Protein AF-M6GW93-F1 (afdb_monomer_lite)

Foldseek 3Di:
DDWDDLDPVVPPDIDRCVQVVNLVCLVVQAKDALVCLVVPPVNVVCSVSVNVVCVSLQARMKHFLYDPSDGLHIDGDHQDPVNDDDDPVNRVVVVVVSVVVSVVSVVVVVVVVVVVVVVVVVVVVVVVVVVVVVVVVVVVVVVVVVVVVVVVVVVVVVVVVVVVVVVVVVVVVVVVVVVCVVCVVVVVVCVVDPVNVVVVVVVVVVVVVVVVVVVVVVVVVPD

InterPro domains:
  IPR003661 Signal transduction histidine kinase, dimerisation/phosphoacceptor domain [cd00082] (145-177)
  IPR029016 GAF-like domain superfamily [G3DSA:3.30.450.40] (4-114)
  IPR036097 Signal transduction histidine kinase, dimerisation/phosphoacceptor domain superfamily [SSF47384] (142-179)

Organism: NCBI:txid1001590

Secondary structure (DSSP, 8-state):
--EE-SSTTT----EETT-HHHHHHHHS-S-EEHHHHHH-GGGGGTHHHHHHHHHHTTEEEEEEEEETTEEEEEEEEE--TT-PPPPHHHHHHHHHHHHHHHHHHHHHHHHHHHHHHHHHHHHHHHHHHHHHHHHHHHHHHHHHHHHHHHHHHHHHHHHHHHHHHHHHHHHHHHHHHHHHHHTHHHHHHHHH-HHHHHHHHHHHHHHHHHHHHHHHHHHHT--

Structure (mmCIF, N/CA/C/O backbone):
data_AF-M6GW93-F1
#
_entry.id   AF-M6GW93-F1
#
loop_
_atom_site.group_PDB
_atom_site.id
_atom_site.type_symbol
_atom_site.label_atom_id
_atom_site.label_alt_id
_atom_site.label_comp_id
_atom_site.label_asym_id
_atom_site.label_entity_id
_atom_site.label_seq_id
_atom_site.pdbx_PDB_ins_code
_atom_site.Cartn_x
_atom_site.Cartn_y
_atom_site.Cartn_z
_atom_site.occupancy
_atom_site.B_iso_or_equiv
_atom_site.auth_seq_id
_atom_site.auth_comp_id
_atom_site.auth_asym_id
_atom_site.auth_atom_id
_atom_site.pdbx_PDB_model_num
ATOM 1 N N . MET A 1 1 ? -4.963 -11.265 -16.670 1.00 53.19 1 MET A N 1
ATOM 2 C CA . MET A 1 1 ? -3.537 -11.205 -17.066 1.00 53.19 1 MET A CA 1
ATOM 3 C C . MET A 1 1 ? -3.238 -9.778 -17.480 1.00 53.19 1 MET A C 1
ATOM 5 O O . MET A 1 1 ? -3.932 -9.278 -18.355 1.00 53.19 1 MET A O 1
ATOM 9 N N . GLY A 1 2 ? -2.310 -9.104 -16.799 1.00 72.06 2 GLY A N 1
ATOM 10 C CA . GLY A 1 2 ? -2.009 -7.701 -17.085 1.00 72.06 2 GLY A CA 1
ATOM 11 C C . GLY A 1 2 ? -1.344 -7.528 -18.451 1.00 72.06 2 GLY A C 1
ATOM 12 O O . GLY A 1 2 ? -0.615 -8.412 -18.916 1.00 72.06 2 GLY A O 1
ATOM 13 N N . LYS A 1 3 ? -1.628 -6.398 -19.095 1.00 78.94 3 LYS A N 1
ATOM 14 C CA . LYS A 1 3 ? -1.078 -6.018 -20.395 1.00 78.94 3 LYS A CA 1
ATOM 15 C C . LYS A 1 3 ? -0.304 -4.709 -20.257 1.00 78.94 3 LYS A C 1
ATOM 17 O O . LYS A 1 3 ? -0.689 -3.855 -19.467 1.00 78.94 3 LYS A O 1
ATOM 22 N N . PHE A 1 4 ? 0.767 -4.576 -21.023 1.00 79.12 4 PHE A N 1
ATOM 23 C CA . PHE A 1 4 ? 1.581 -3.379 -21.158 1.00 79.12 4 PHE A CA 1
ATOM 24 C C . PHE A 1 4 ? 1.299 -2.740 -22.520 1.00 79.12 4 PHE A C 1
ATOM 26 O O . PHE A 1 4 ? 1.425 -3.406 -23.547 1.00 79.12 4 PHE A O 1
ATOM 33 N N . ALA A 1 5 ? 0.914 -1.467 -22.533 1.00 82.00 5 ALA A N 1
ATOM 34 C CA . ALA A 1 5 ? 0.718 -0.694 -23.754 1.00 82.00 5 ALA A CA 1
ATOM 35 C C . ALA A 1 5 ? 1.846 0.347 -23.858 1.00 82.00 5 ALA A C 1
ATOM 37 O O . ALA A 1 5 ? 1.891 1.250 -23.023 1.00 82.00 5 ALA A O 1
ATOM 38 N N . PRO A 1 6 ? 2.755 0.249 -24.847 1.00 78.81 6 PRO A N 1
ATOM 39 C CA . PRO A 1 6 ? 3.801 1.254 -25.052 1.00 78.81 6 PRO A CA 1
ATOM 40 C C . PRO A 1 6 ? 3.225 2.622 -25.438 1.00 78.81 6 PRO A C 1
ATOM 42 O O . PRO A 1 6 ? 3.830 3.649 -25.150 1.00 78.81 6 PRO A O 1
ATOM 45 N N . PHE A 1 7 ? 2.047 2.621 -26.071 1.00 81.81 7 PHE A N 1
ATOM 46 C CA . PHE A 1 7 ? 1.307 3.807 -26.491 1.00 81.81 7 PHE A CA 1
ATOM 47 C C . PHE A 1 7 ? -0.102 3.758 -25.872 1.00 81.81 7 PHE A C 1
ATOM 49 O O . PHE A 1 7 ? -1.014 3.172 -26.461 1.00 81.81 7 PHE A O 1
ATOM 56 N N . PRO A 1 8 ? -0.288 4.291 -24.650 1.00 71.19 8 PRO A N 1
ATOM 57 C CA . PRO A 1 8 ? -1.551 4.170 -23.921 1.00 71.19 8 PRO A CA 1
ATOM 58 C C . PRO A 1 8 ? -2.722 4.879 -24.617 1.00 71.19 8 PRO A C 1
ATOM 60 O O . PRO A 1 8 ? -3.846 4.392 -24.530 1.00 71.19 8 PRO A O 1
ATOM 63 N N . ASP A 1 9 ? -2.458 5.957 -25.360 1.00 74.62 9 ASP A N 1
ATOM 64 C CA . ASP A 1 9 ? -3.498 6.762 -26.015 1.00 74.62 9 ASP A CA 1
ATOM 65 C C . ASP A 1 9 ? -4.078 6.108 -27.281 1.00 74.62 9 ASP A C 1
ATOM 67 O O . ASP A 1 9 ? -5.226 6.370 -27.633 1.00 74.62 9 ASP A O 1
ATOM 71 N N . SER A 1 10 ? -3.312 5.253 -27.974 1.00 69.19 10 SER A N 1
ATOM 72 C CA . SER A 1 10 ? -3.790 4.555 -29.179 1.00 69.19 10 SER A CA 1
ATOM 73 C C . SER A 1 10 ? -4.449 3.215 -28.858 1.00 69.19 10 SER A C 1
ATOM 75 O O . SER A 1 10 ? -5.349 2.787 -29.571 1.00 69.19 10 SER A O 1
ATOM 77 N N . GLY A 1 11 ? -4.019 2.528 -27.792 1.00 65.25 11 GLY A N 1
ATOM 78 C CA . GLY A 1 11 ? -4.601 1.261 -27.328 1.00 65.25 11 GLY A CA 1
ATOM 79 C C . GLY A 1 11 ? -4.424 0.051 -28.263 1.00 65.25 11 GLY A C 1
ATOM 80 O O . GLY A 1 11 ? -4.695 -1.076 -27.839 1.00 65.25 11 GLY A O 1
ATOM 81 N N . GLU A 1 12 ? -3.945 0.256 -29.493 1.00 73.44 12 GLU A N 1
ATOM 82 C CA . GLU A 1 12 ? -3.817 -0.756 -30.553 1.00 73.44 12 GLU A CA 1
ATOM 83 C C . GLU A 1 12 ? -2.691 -1.765 -30.293 1.00 73.44 12 GLU A C 1
ATOM 85 O O . GLU A 1 12 ? -2.814 -2.948 -30.619 1.00 73.44 12 GLU A O 1
ATOM 90 N N . ILE A 1 13 ? -1.601 -1.323 -29.661 1.00 80.12 13 ILE A N 1
ATOM 91 C CA . ILE A 1 13 ? -0.422 -2.155 -29.411 1.00 80.12 13 ILE A CA 1
ATOM 92 C C . ILE A 1 13 ? -0.369 -2.520 -27.931 1.00 80.12 13 ILE A C 1
ATOM 94 O O . ILE A 1 13 ? -0.118 -1.683 -27.065 1.00 80.12 13 ILE A O 1
ATOM 98 N N . GLN A 1 14 ? -0.581 -3.804 -27.645 1.00 82.50 14 GLN A N 1
ATOM 99 C CA . GLN A 1 14 ? -0.533 -4.351 -26.294 1.00 82.50 14 GLN A CA 1
ATOM 100 C C . GLN A 1 14 ? 0.372 -5.580 -26.251 1.00 82.50 14 GLN A C 1
ATOM 102 O O . GLN A 1 14 ? 0.241 -6.506 -27.053 1.00 82.50 14 GLN A O 1
ATOM 107 N N . PHE A 1 15 ? 1.253 -5.602 -25.264 1.00 84.69 15 PHE A N 1
ATOM 108 C CA . PHE A 1 15 ? 2.097 -6.732 -24.911 1.00 84.69 15 PHE A CA 1
ATOM 109 C C . PHE A 1 15 ? 1.603 -7.345 -23.607 1.00 84.69 15 PHE A C 1
ATOM 111 O O . PHE A 1 15 ? 0.971 -6.681 -22.786 1.00 84.69 15 PHE A O 1
ATOM 118 N N . PHE A 1 16 ? 1.878 -8.624 -23.384 1.00 84.44 16 PHE A N 1
ATOM 119 C CA . PHE A 1 16 ? 1.682 -9.196 -22.055 1.00 84.44 16 PHE A CA 1
ATOM 120 C C . PHE A 1 16 ? 2.793 -8.702 -21.128 1.00 84.44 16 PHE A C 1
ATOM 122 O O . PHE A 1 16 ? 3.924 -8.530 -21.566 1.00 84.44 16 PHE A O 1
ATOM 129 N N . ILE A 1 17 ? 2.504 -8.516 -19.837 1.00 79.81 17 ILE A N 1
ATOM 130 C CA . ILE A 1 17 ? 3.553 -8.171 -18.853 1.00 79.81 17 ILE A CA 1
ATOM 131 C C . ILE A 1 17 ? 4.658 -9.245 -18.820 1.00 79.81 17 ILE A C 1
ATOM 133 O O . ILE A 1 17 ? 5.818 -8.941 -18.575 1.00 79.81 17 ILE A O 1
ATOM 137 N N . PHE A 1 18 ? 4.302 -10.494 -19.130 1.00 83.75 18 PHE A N 1
ATOM 138 C CA . PHE A 1 18 ? 5.230 -11.620 -19.255 1.00 83.75 18 PHE A CA 1
ATOM 139 C C . PHE A 1 18 ? 5.796 -11.796 -20.671 1.00 83.75 18 PHE A C 1
ATOM 141 O O . PHE A 1 18 ? 6.220 -12.895 -21.027 1.00 83.75 18 PHE A O 1
ATOM 148 N N . ASP A 1 19 ? 5.751 -10.758 -21.507 1.00 90.50 19 ASP A N 1
ATOM 149 C CA . ASP A 1 19 ? 6.412 -10.795 -22.805 1.00 90.50 19 ASP A CA 1
ATOM 150 C C . ASP A 1 19 ? 7.908 -11.123 -22.607 1.00 90.50 19 ASP A C 1
ATOM 152 O O . ASP A 1 19 ? 8.563 -10.490 -21.771 1.00 90.50 19 ASP A O 1
ATOM 156 N N . PRO A 1 20 ? 8.464 -12.118 -23.328 1.00 92.56 20 PRO A N 1
ATOM 157 C CA . PRO A 1 20 ? 9.832 -12.559 -23.091 1.00 92.56 20 PRO A CA 1
ATOM 158 C C . PRO A 1 20 ? 10.854 -11.435 -23.244 1.00 92.56 20 PRO A C 1
ATOM 160 O O . PRO A 1 20 ? 11.824 -11.398 -22.491 1.00 92.56 20 PRO A O 1
ATOM 163 N N . PHE A 1 21 ? 10.647 -10.523 -24.201 1.00 93.88 21 PHE A N 1
ATOM 164 C CA . PHE A 1 21 ? 11.552 -9.400 -24.404 1.00 93.88 21 PHE A CA 1
ATOM 165 C C . PHE A 1 21 ? 11.461 -8.418 -23.235 1.00 93.88 21 PHE A C 1
ATOM 167 O O . PHE A 1 21 ? 12.500 -8.051 -22.690 1.00 93.88 21 PHE A O 1
ATOM 174 N N . LEU A 1 22 ? 10.247 -8.074 -22.788 1.00 92.75 22 LEU A N 1
ATOM 175 C CA . LEU A 1 22 ? 10.042 -7.200 -21.625 1.00 92.75 22 LEU A CA 1
ATOM 176 C C . LEU A 1 22 ? 10.662 -7.767 -20.341 1.00 92.75 22 LEU A C 1
ATOM 178 O O . LEU A 1 22 ? 11.299 -7.031 -19.594 1.00 92.75 22 LEU A O 1
ATOM 182 N N . LEU A 1 23 ? 10.530 -9.072 -20.098 1.00 92.31 23 LEU A N 1
ATOM 183 C CA . LEU A 1 23 ? 11.175 -9.729 -18.958 1.00 92.31 23 LEU A CA 1
ATOM 184 C C . LEU A 1 23 ? 12.699 -9.700 -19.091 1.00 92.31 23 LEU A C 1
ATOM 186 O O . LEU A 1 23 ? 13.402 -9.358 -18.144 1.00 92.31 23 LEU A O 1
ATOM 190 N N . TRP A 1 24 ? 13.220 -10.000 -20.277 1.00 93.44 24 TRP A N 1
ATOM 191 C CA . TRP A 1 24 ? 14.658 -10.063 -20.500 1.00 93.44 24 TRP A CA 1
ATOM 192 C C . TRP A 1 24 ? 15.350 -8.700 -20.342 1.00 93.44 24 TRP A C 1
ATOM 194 O O . TRP A 1 24 ? 16.417 -8.630 -19.729 1.00 93.44 24 TRP A O 1
ATOM 204 N N . ILE A 1 25 ? 14.741 -7.606 -20.820 1.00 93.25 25 ILE A N 1
ATOM 205 C CA . ILE A 1 25 ? 15.305 -6.257 -20.634 1.00 93.25 25 ILE A CA 1
ATOM 206 C C . ILE A 1 25 ? 15.306 -5.820 -19.163 1.00 93.25 25 ILE A C 1
ATOM 208 O O . ILE A 1 25 ? 16.163 -5.030 -18.786 1.00 93.25 25 ILE A O 1
ATOM 212 N N . THR A 1 26 ? 14.409 -6.346 -18.313 1.00 92.25 26 THR A N 1
ATOM 213 C CA . THR A 1 26 ? 14.421 -6.026 -16.868 1.00 92.25 26 THR A CA 1
ATOM 214 C C . THR A 1 26 ? 15.666 -6.554 -16.160 1.00 92.25 26 THR A C 1
ATOM 216 O O . THR A 1 26 ? 16.151 -5.939 -15.209 1.00 92.25 26 THR A O 1
ATOM 219 N N . GLU A 1 27 ? 16.202 -7.678 -16.639 1.00 90.50 27 GLU A N 1
ATOM 220 C CA . GLU A 1 27 ? 17.427 -8.288 -16.122 1.00 90.50 27 GLU A CA 1
ATOM 221 C C . GLU A 1 27 ? 18.685 -7.700 -16.774 1.00 90.50 27 GLU A C 1
ATOM 223 O O . GLU A 1 27 ? 19.768 -7.767 -16.194 1.00 90.50 27 GLU A O 1
ATOM 228 N N . ASN A 1 28 ? 18.543 -7.104 -17.962 1.00 91.38 28 ASN A N 1
ATOM 229 C CA . ASN A 1 28 ? 19.636 -6.574 -18.771 1.00 91.38 28 ASN A CA 1
ATOM 230 C C . ASN A 1 28 ? 19.421 -5.071 -19.031 1.00 91.38 28 ASN A C 1
ATOM 232 O O . ASN A 1 28 ? 19.095 -4.643 -20.134 1.00 91.38 28 ASN A O 1
ATOM 236 N N . ASP A 1 29 ? 19.589 -4.253 -17.992 1.00 91.62 29 ASP A N 1
ATOM 237 C CA . ASP A 1 29 ? 19.280 -2.820 -18.044 1.00 91.62 29 ASP A CA 1
ATOM 238 C C . ASP A 1 29 ? 20.275 -2.006 -18.900 1.00 91.62 29 ASP A C 1
ATOM 240 O O . ASP A 1 29 ? 21.276 -1.471 -18.413 1.00 91.62 29 ASP A O 1
ATOM 244 N N . ARG A 1 30 ? 19.966 -1.858 -20.193 1.00 92.75 30 ARG A N 1
ATOM 245 C CA . ARG A 1 30 ? 20.656 -0.950 -21.121 1.00 92.75 30 ARG A CA 1
ATOM 246 C C . ARG A 1 30 ? 19.731 -0.452 -22.230 1.00 92.75 30 ARG A C 1
ATOM 248 O O . ARG A 1 30 ? 18.627 -0.950 -22.412 1.00 92.75 30 ARG A O 1
ATOM 255 N N . ILE A 1 31 ? 20.199 0.531 -22.992 1.00 93.69 31 ILE A N 1
ATOM 256 C CA . ILE A 1 31 ? 19.546 0.958 -24.235 1.00 93.69 31 ILE A CA 1
ATOM 257 C C . ILE A 1 31 ? 19.809 -0.089 -25.324 1.00 93.69 31 ILE A C 1
ATOM 259 O O . ILE A 1 31 ? 20.928 -0.602 -25.433 1.00 93.69 31 ILE A O 1
ATOM 263 N N . TYR A 1 32 ? 18.786 -0.380 -26.126 1.00 93.25 32 TYR A N 1
ATOM 264 C CA . TYR A 1 32 ? 18.841 -1.357 -27.211 1.00 93.25 32 TYR A CA 1
ATOM 265 C C . TYR A 1 32 ? 18.514 -0.717 -28.552 1.00 93.25 32 TYR A C 1
ATOM 267 O O . TYR A 1 32 ? 17.472 -0.075 -28.695 1.00 93.25 32 TYR A O 1
ATOM 275 N N . ASN A 1 33 ? 19.375 -0.938 -29.545 1.00 92.12 33 ASN A N 1
ATOM 276 C CA . ASN A 1 33 ? 19.090 -0.606 -30.935 1.00 92.12 33 ASN A CA 1
ATOM 277 C C . ASN A 1 33 ? 18.570 -1.819 -31.703 1.00 92.12 33 ASN A C 1
ATOM 279 O O . ASN A 1 33 ? 19.106 -2.919 -31.573 1.00 92.12 33 ASN A O 1
ATOM 283 N N . PHE A 1 34 ? 17.570 -1.606 -32.557 1.00 91.94 34 PHE A N 1
ATOM 284 C CA . PHE A 1 34 ? 16.979 -2.668 -33.366 1.00 91.94 34 PHE A CA 1
ATOM 285 C C . PHE A 1 34 ? 18.021 -3.444 -34.190 1.00 91.94 34 PHE A C 1
ATOM 287 O O . PHE A 1 34 ? 17.984 -4.672 -34.267 1.00 91.94 34 PHE A O 1
ATOM 294 N N . LYS A 1 35 ? 19.013 -2.739 -34.748 1.00 88.62 35 LYS A N 1
ATOM 295 C CA . LYS A 1 35 ? 20.066 -3.323 -35.592 1.00 88.62 35 LYS A CA 1
ATOM 296 C C . LYS A 1 35 ? 20.985 -4.279 -34.819 1.00 88.62 35 LYS A C 1
ATOM 298 O O . LYS A 1 35 ? 21.557 -5.176 -35.435 1.00 88.62 35 LYS A O 1
ATOM 303 N N . GLU A 1 36 ? 21.107 -4.131 -33.496 1.00 89.75 36 GLU A N 1
ATOM 304 C CA . GLU A 1 36 ? 21.947 -5.004 -32.659 1.00 89.75 36 GLU A CA 1
ATOM 305 C C . GLU A 1 36 ? 21.434 -6.443 -32.628 1.00 89.75 36 GLU A C 1
ATOM 307 O O . GLU A 1 36 ? 22.232 -7.375 -32.595 1.00 89.75 36 GLU A O 1
ATOM 312 N N . PHE A 1 37 ? 20.116 -6.658 -32.693 1.00 91.12 37 PHE A N 1
ATOM 313 C CA . PHE A 1 37 ? 19.551 -8.010 -32.642 1.00 91.12 37 PHE A CA 1
ATOM 314 C C . PHE A 1 37 ? 19.936 -8.847 -33.865 1.00 91.12 37 PHE A C 1
ATOM 316 O O . PHE A 1 37 ? 20.074 -10.068 -33.747 1.00 91.12 37 PHE A O 1
ATOM 323 N N . ALA A 1 38 ? 20.178 -8.204 -35.010 1.00 87.75 38 ALA A N 1
ATOM 324 C CA . ALA A 1 38 ? 20.655 -8.862 -36.220 1.00 87.75 38 ALA A CA 1
ATOM 325 C C . ALA A 1 38 ? 22.169 -9.138 -36.184 1.00 87.75 38 ALA A C 1
ATOM 327 O O . ALA A 1 38 ? 22.608 -10.185 -36.663 1.00 87.75 38 ALA A O 1
ATOM 328 N N . THR A 1 39 ? 22.964 -8.223 -35.618 1.00 88.81 39 THR A N 1
ATOM 329 C CA . THR A 1 39 ? 24.435 -8.281 -35.671 1.00 88.81 39 THR A CA 1
ATOM 330 C C . THR A 1 39 ? 25.078 -9.011 -34.494 1.00 88.81 39 THR A C 1
ATOM 332 O O . THR A 1 39 ? 26.144 -9.594 -34.677 1.00 88.81 39 THR A O 1
ATOM 335 N N . ASP A 1 40 ? 24.458 -9.013 -33.312 1.00 90.31 40 ASP A N 1
ATOM 336 C CA . ASP A 1 40 ? 25.011 -9.604 -32.091 1.00 90.31 40 ASP A CA 1
ATOM 337 C C . ASP A 1 40 ? 24.515 -11.055 -31.882 1.00 90.31 40 ASP A C 1
ATOM 339 O O . ASP A 1 40 ? 23.322 -11.284 -31.636 1.00 90.31 40 ASP A O 1
ATOM 343 N N . PRO A 1 41 ? 25.404 -12.069 -31.939 1.00 88.94 41 PRO A N 1
ATOM 344 C CA . PRO A 1 41 ? 25.034 -13.465 -31.706 1.00 88.94 41 PRO A CA 1
ATOM 345 C C . PRO A 1 41 ? 24.532 -13.749 -30.283 1.00 88.94 41 PRO A C 1
ATOM 347 O O . PRO A 1 41 ? 23.758 -14.692 -30.088 1.00 88.94 41 PRO A O 1
ATOM 350 N N . SER A 1 42 ? 24.938 -12.955 -29.286 1.00 89.06 42 SER A N 1
ATOM 351 C CA . SER A 1 42 ? 24.532 -13.144 -27.886 1.00 89.06 42 SER A CA 1
ATOM 352 C C . SER A 1 42 ? 23.033 -12.902 -27.676 1.00 89.06 42 SER A C 1
ATOM 354 O O . SER A 1 42 ? 22.412 -13.528 -26.814 1.00 89.06 42 SER A O 1
ATOM 356 N N . LEU A 1 43 ? 22.427 -12.077 -28.537 1.00 91.31 43 LEU A N 1
ATOM 357 C CA . LEU A 1 43 ? 21.005 -11.736 -28.518 1.00 91.31 43 LEU A CA 1
ATOM 358 C C . LEU A 1 43 ? 20.127 -12.745 -29.272 1.00 91.31 43 LEU A C 1
ATOM 360 O O . LEU A 1 43 ? 18.903 -12.622 -29.262 1.00 91.31 43 LEU A O 1
ATOM 364 N N . SER A 1 44 ? 20.715 -13.778 -29.886 1.00 89.62 44 SER A N 1
ATOM 365 C CA . SER A 1 44 ? 19.987 -14.796 -30.664 1.00 89.62 44 SER A CA 1
ATOM 366 C C . SER A 1 44 ? 18.838 -15.458 -29.896 1.00 89.62 44 SER A C 1
ATOM 368 O O . SER A 1 44 ? 17.798 -15.740 -30.485 1.00 89.62 44 SER A O 1
ATOM 370 N N . LYS A 1 45 ? 18.987 -15.648 -28.576 1.00 91.12 45 LYS A N 1
ATOM 371 C CA . LYS A 1 45 ? 17.956 -16.250 -27.711 1.00 91.12 45 LYS A CA 1
ATOM 372 C C . LYS A 1 45 ? 16.686 -15.407 -27.596 1.00 91.12 45 LYS A C 1
ATOM 374 O O . LYS A 1 45 ? 15.609 -15.975 -27.457 1.00 91.12 45 LYS A O 1
ATOM 379 N N . ILE A 1 46 ? 16.813 -14.078 -27.628 1.00 94.50 46 ILE A N 1
ATOM 380 C CA . ILE A 1 46 ? 15.685 -13.149 -27.466 1.00 94.50 46 ILE A CA 1
ATOM 381 C C . ILE A 1 46 ? 15.278 -12.464 -28.774 1.00 94.50 46 ILE A C 1
ATOM 383 O O . ILE A 1 46 ? 14.267 -11.767 -28.809 1.00 94.50 46 ILE A O 1
ATOM 387 N N . ARG A 1 47 ? 16.034 -12.695 -29.855 1.00 93.50 47 ARG A N 1
ATOM 388 C CA . ARG A 1 47 ? 15.888 -12.042 -31.160 1.00 93.50 47 ARG A CA 1
ATOM 389 C C . ARG A 1 47 ? 14.446 -12.000 -31.651 1.00 93.50 47 ARG A C 1
ATOM 391 O O . ARG A 1 47 ? 13.948 -10.914 -31.892 1.00 93.50 47 ARG A O 1
ATOM 398 N N . ASN A 1 48 ? 13.759 -13.139 -31.729 1.00 93.38 48 ASN A N 1
ATOM 399 C CA . ASN A 1 48 ? 12.394 -13.188 -32.272 1.00 93.38 48 ASN A CA 1
ATOM 400 C C . ASN A 1 48 ? 11.409 -12.330 -31.456 1.00 93.38 48 ASN A C 1
ATOM 402 O O . ASN A 1 48 ? 10.582 -11.616 -32.019 1.00 93.38 48 ASN A O 1
ATOM 406 N N . SER A 1 49 ? 11.502 -12.390 -30.124 1.00 93.00 49 SER A N 1
ATOM 407 C CA . SER A 1 49 ? 10.638 -11.612 -29.229 1.00 93.00 49 SER A CA 1
ATOM 408 C C . SER A 1 49 ? 10.951 -10.119 -29.310 1.00 93.00 49 SER A C 1
ATOM 410 O O . SER A 1 49 ? 10.032 -9.306 -29.375 1.00 93.00 49 SER A O 1
ATOM 412 N N . ALA A 1 50 ? 12.238 -9.765 -29.367 1.00 94.12 50 ALA A N 1
ATOM 413 C CA . ALA A 1 50 ? 12.682 -8.392 -29.566 1.00 94.12 50 ALA A CA 1
ATOM 414 C C . ALA A 1 50 ? 12.220 -7.858 -30.928 1.00 94.12 50 ALA A C 1
ATOM 416 O O . ALA A 1 50 ? 11.585 -6.815 -30.988 1.00 94.12 50 ALA A O 1
ATOM 417 N N . GLU A 1 51 ? 12.438 -8.590 -32.020 1.00 93.50 51 GLU A N 1
ATOM 418 C CA . GLU A 1 51 ? 12.014 -8.179 -33.361 1.00 93.50 51 GLU A CA 1
ATOM 419 C C . GLU A 1 51 ? 10.506 -7.943 -33.437 1.00 93.50 51 GLU A C 1
ATOM 421 O O . GLU A 1 51 ? 10.072 -6.923 -33.970 1.00 93.50 51 GLU A O 1
ATOM 426 N N . ASN A 1 52 ? 9.700 -8.815 -32.829 1.00 92.69 52 ASN A N 1
ATOM 427 C CA . ASN A 1 52 ? 8.258 -8.609 -32.710 1.00 92.69 52 ASN A CA 1
ATOM 428 C C . ASN A 1 52 ? 7.909 -7.339 -31.912 1.00 92.69 52 ASN A C 1
ATOM 430 O O . ASN A 1 52 ? 6.981 -6.627 -32.288 1.00 92.69 52 ASN A O 1
ATOM 434 N N . PHE A 1 53 ? 8.635 -7.029 -30.833 1.00 93.38 53 PHE A N 1
ATOM 435 C CA . PHE A 1 53 ? 8.427 -5.787 -30.087 1.00 93.38 53 PHE A CA 1
ATOM 436 C C . PHE A 1 53 ? 8.774 -4.555 -30.930 1.00 93.38 53 PHE A C 1
ATOM 438 O O . PHE A 1 53 ? 7.933 -3.674 -31.101 1.00 93.38 53 PHE A O 1
ATOM 445 N N . PHE A 1 54 ? 9.985 -4.504 -31.490 1.00 93.44 54 PHE A N 1
ATOM 446 C CA . PHE A 1 54 ? 10.482 -3.359 -32.255 1.00 93.44 54 PHE A CA 1
ATOM 447 C C . PHE A 1 54 ? 9.656 -3.100 -33.521 1.00 93.44 54 PHE A C 1
ATOM 449 O O . PHE A 1 54 ? 9.320 -1.956 -33.797 1.00 93.44 54 PHE A O 1
ATOM 456 N N . THR A 1 55 ? 9.267 -4.145 -34.257 1.00 91.94 55 THR A N 1
ATOM 457 C CA . THR A 1 55 ? 8.434 -3.997 -35.465 1.00 91.94 55 THR A CA 1
ATOM 458 C C . THR A 1 55 ? 7.029 -3.501 -35.143 1.00 91.94 55 THR A C 1
ATOM 460 O O . THR A 1 55 ? 6.556 -2.576 -35.792 1.00 91.94 55 THR A O 1
ATOM 463 N N . LYS A 1 56 ? 6.375 -4.052 -34.112 1.00 90.81 56 LYS A N 1
ATOM 464 C CA . LYS A 1 56 ? 5.042 -3.594 -33.687 1.00 90.81 56 LYS A CA 1
ATOM 465 C C . LYS A 1 56 ? 5.039 -2.168 -33.163 1.00 90.81 56 LYS A C 1
ATOM 467 O O . LYS A 1 56 ? 4.022 -1.501 -33.265 1.00 90.81 56 LYS A O 1
ATOM 472 N N . THR A 1 57 ? 6.135 -1.739 -32.546 1.00 90.00 57 THR A N 1
ATOM 473 C CA . THR A 1 57 ? 6.261 -0.397 -31.962 1.00 90.00 57 THR A CA 1
ATOM 474 C C . THR A 1 57 ? 6.920 0.612 -32.894 1.00 90.00 57 THR A C 1
ATOM 476 O O . THR A 1 57 ? 7.091 1.760 -32.495 1.00 90.00 57 THR A O 1
ATOM 479 N N . GLU A 1 58 ? 7.303 0.188 -34.103 1.00 89.88 58 GLU A N 1
ATOM 480 C CA . GLU A 1 58 ? 8.084 0.977 -35.062 1.00 89.88 58 GLU A CA 1
ATOM 481 C C . GLU A 1 58 ? 9.336 1.621 -34.432 1.00 89.88 58 GLU A C 1
ATOM 483 O O . GLU A 1 58 ? 9.752 2.727 -34.780 1.00 89.88 58 GLU A O 1
ATOM 488 N N . ALA A 1 59 ? 9.944 0.921 -33.472 1.00 91.50 59 ALA A N 1
ATOM 489 C CA . ALA A 1 59 ? 11.079 1.409 -32.706 1.00 91.50 59 ALA A CA 1
ATOM 490 C C . ALA A 1 59 ? 12.398 1.240 -33.478 1.00 91.50 59 ALA A C 1
ATOM 492 O O . ALA A 1 59 ? 12.671 0.190 -34.056 1.00 91.50 59 ALA A O 1
ATOM 493 N N . GLU A 1 60 ? 13.278 2.237 -33.401 1.00 90.94 60 GLU A N 1
ATOM 494 C CA . GLU A 1 60 ? 14.705 2.110 -33.723 1.00 90.94 60 GLU A CA 1
ATOM 495 C C . GLU A 1 60 ? 15.541 1.938 -32.445 1.00 90.94 60 GLU A C 1
ATOM 497 O O . GLU A 1 60 ? 16.476 1.131 -32.411 1.00 90.94 60 GLU A O 1
ATOM 502 N N . LEU A 1 61 ? 15.186 2.664 -31.378 1.00 92.50 61 LEU A N 1
ATOM 503 C CA . LEU A 1 61 ? 15.772 2.530 -30.047 1.00 92.50 61 LEU A CA 1
ATOM 504 C C . LEU A 1 61 ? 14.701 2.271 -28.990 1.00 92.50 61 LEU A C 1
ATOM 506 O O . LEU A 1 61 ? 13.642 2.900 -28.968 1.00 92.50 61 LEU A O 1
ATOM 510 N N . VAL A 1 62 ? 15.053 1.406 -28.046 1.00 94.25 62 VAL A N 1
ATOM 511 C CA . VAL A 1 62 ? 14.284 1.137 -26.834 1.00 94.25 62 VAL A CA 1
ATOM 512 C C . VAL A 1 62 ? 15.134 1.510 -25.630 1.00 94.25 62 VAL A C 1
ATOM 514 O O . VAL A 1 62 ? 16.248 1.012 -25.451 1.00 94.25 62 VAL A O 1
ATOM 517 N N . VAL A 1 63 ? 14.600 2.403 -24.804 1.00 94.94 63 VAL A N 1
ATOM 518 C CA . VAL A 1 63 ? 15.242 2.901 -23.588 1.00 94.94 63 VAL A CA 1
ATOM 519 C C . VAL A 1 63 ? 14.384 2.455 -22.398 1.00 94.94 63 VAL A C 1
ATOM 521 O O . VAL A 1 63 ? 13.349 3.070 -22.124 1.00 94.94 63 VAL A O 1
ATOM 524 N N . PRO A 1 64 ? 14.758 1.369 -21.702 1.00 94.75 64 PRO A N 1
ATOM 525 C CA . PRO A 1 64 ? 13.986 0.885 -20.566 1.00 94.75 64 PRO A CA 1
ATOM 526 C C . PRO A 1 64 ? 14.180 1.792 -19.345 1.00 94.75 64 PRO A C 1
ATOM 528 O O . PRO A 1 64 ? 15.288 2.254 -19.067 1.00 94.75 64 PRO A O 1
ATOM 531 N N . LEU A 1 65 ? 13.100 2.041 -18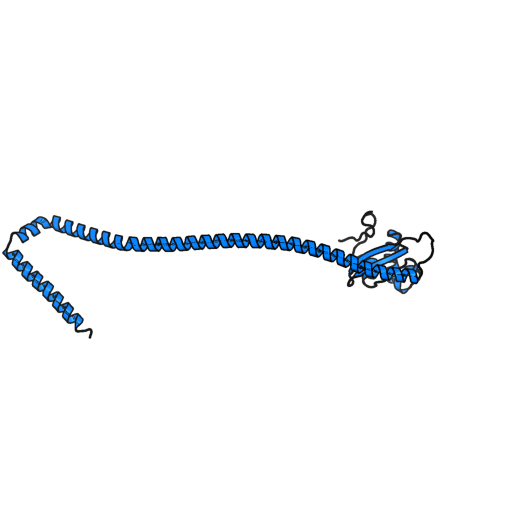.607 1.00 94.38 65 LEU A N 1
ATOM 532 C CA . LEU A 1 65 ? 13.099 2.761 -17.336 1.00 94.38 65 LEU A CA 1
ATOM 533 C C . LEU A 1 65 ? 12.950 1.735 -16.215 1.00 94.38 65 LEU A C 1
ATOM 535 O O . LEU A 1 65 ? 11.838 1.318 -15.896 1.00 94.38 65 LEU A O 1
ATOM 539 N N . ILE A 1 66 ? 14.070 1.282 -15.654 1.00 93.06 66 ILE A N 1
ATOM 540 C CA . ILE A 1 66 ? 14.101 0.199 -14.664 1.00 93.06 66 ILE A CA 1
ATOM 541 C C . ILE A 1 66 ? 14.558 0.739 -13.312 1.00 93.06 66 ILE A C 1
ATOM 543 O O . ILE A 1 66 ? 15.536 1.477 -13.223 1.00 93.06 66 ILE A O 1
ATOM 547 N N . LEU A 1 67 ? 13.875 0.322 -12.247 1.00 90.44 67 LEU A N 1
ATOM 548 C CA . LEU A 1 67 ? 14.277 0.571 -10.866 1.00 90.44 67 LEU A CA 1
ATOM 549 C C . LEU A 1 67 ? 14.189 -0.730 -10.070 1.00 90.44 67 LEU A C 1
ATOM 551 O O . LEU A 1 67 ? 13.150 -1.383 -10.067 1.00 90.44 67 LEU A O 1
ATOM 555 N N . ASN A 1 68 ? 15.267 -1.120 -9.384 1.00 88.62 68 ASN A N 1
ATOM 556 C CA . ASN A 1 68 ? 15.308 -2.329 -8.546 1.00 88.62 68 ASN A CA 1
ATOM 557 C C . ASN A 1 68 ? 14.786 -3.594 -9.265 1.00 88.62 68 ASN A C 1
ATOM 559 O O . ASN A 1 68 ? 13.987 -4.344 -8.707 1.00 88.62 68 ASN A O 1
ATOM 563 N N . LYS A 1 69 ? 15.220 -3.817 -10.517 1.00 88.12 69 LYS A N 1
ATOM 564 C CA . LYS A 1 69 ? 14.774 -4.918 -11.403 1.00 88.12 69 LYS A CA 1
ATOM 565 C C . LYS A 1 69 ? 13.286 -4.894 -11.785 1.00 88.12 69 LYS A C 1
ATOM 567 O O . LYS A 1 69 ? 12.776 -5.866 -12.330 1.00 88.12 69 LYS A O 1
ATOM 572 N N . SER A 1 70 ? 12.590 -3.794 -11.520 1.00 88.94 70 SER A N 1
ATOM 573 C CA . SER A 1 70 ? 11.212 -3.575 -11.957 1.00 88.94 70 SER A CA 1
ATOM 574 C C . SER A 1 70 ? 11.193 -2.595 -13.122 1.00 88.94 70 SER A C 1
ATOM 576 O O . SER A 1 70 ? 11.748 -1.501 -13.024 1.00 88.94 70 SER A O 1
ATOM 578 N N . LEU A 1 71 ? 10.555 -2.980 -14.226 1.00 90.25 71 LEU A N 1
ATOM 579 C CA . LEU A 1 71 ? 10.325 -2.097 -15.366 1.00 90.25 71 LEU A CA 1
ATOM 580 C C . LEU A 1 71 ? 9.212 -1.103 -15.018 1.00 90.25 71 LEU A C 1
ATOM 582 O O . LEU A 1 71 ? 8.047 -1.485 -14.945 1.00 90.25 71 LEU A O 1
ATOM 586 N N . LEU A 1 72 ? 9.573 0.161 -14.798 1.00 89.75 72 LEU A N 1
ATOM 587 C CA . LEU A 1 72 ? 8.618 1.244 -14.555 1.00 89.75 72 LEU A CA 1
ATOM 588 C C . LEU A 1 72 ? 7.977 1.739 -15.855 1.00 89.75 72 LEU A C 1
ATOM 590 O O . LEU A 1 72 ? 6.836 2.188 -15.859 1.00 89.75 72 LEU A O 1
ATOM 594 N N . GLY A 1 73 ? 8.714 1.666 -16.962 1.00 88.81 73 GLY A N 1
ATOM 595 C CA . GLY A 1 73 ? 8.244 2.107 -18.267 1.00 88.81 73 GLY A CA 1
ATOM 596 C C . GLY A 1 73 ? 9.291 1.908 -19.351 1.00 88.81 73 GLY A C 1
ATOM 597 O O . GLY A 1 73 ? 10.400 1.442 -19.095 1.00 88.81 73 GLY A O 1
ATOM 598 N N . ILE A 1 74 ? 8.937 2.265 -20.580 1.00 91.50 74 ILE A N 1
ATOM 599 C CA . ILE A 1 74 ? 9.835 2.208 -21.733 1.00 91.50 74 ILE A CA 1
ATOM 600 C C . ILE A 1 74 ? 9.674 3.498 -22.520 1.00 91.50 74 ILE A C 1
ATOM 602 O O . ILE A 1 74 ? 8.554 3.920 -22.791 1.00 91.50 74 ILE A O 1
ATOM 606 N N . ILE A 1 75 ? 10.792 4.091 -22.926 1.00 92.12 75 ILE A N 1
ATOM 607 C CA . ILE A 1 75 ? 10.805 5.138 -23.942 1.00 92.12 75 ILE A CA 1
ATOM 608 C C . ILE A 1 75 ? 11.131 4.470 -25.279 1.00 92.12 75 ILE A C 1
ATOM 610 O O . ILE A 1 75 ? 12.183 3.844 -25.440 1.00 92.12 75 ILE A O 1
ATOM 614 N N . VAL A 1 76 ? 10.204 4.597 -26.225 1.00 92.31 76 VAL A N 1
ATOM 615 C CA . VAL A 1 76 ? 10.343 4.103 -27.595 1.00 92.31 76 VAL A CA 1
ATOM 616 C C . VAL A 1 76 ? 10.707 5.274 -28.502 1.00 92.31 76 VAL A C 1
ATOM 618 O O . VAL A 1 76 ? 10.008 6.285 -28.520 1.00 92.31 76 VAL A O 1
ATOM 621 N N . LEU A 1 77 ? 11.800 5.145 -29.252 1.00 90.50 77 LEU A N 1
ATOM 622 C CA . LEU A 1 77 ? 12.213 6.125 -30.255 1.00 90.50 77 LEU A CA 1
ATOM 623 C C . LEU A 1 77 ? 12.181 5.454 -31.627 1.00 90.50 77 LEU A C 1
ATOM 625 O O . LEU A 1 77 ? 12.888 4.469 -31.833 1.00 90.50 77 LEU A O 1
ATOM 629 N N . GLY A 1 78 ? 11.366 5.977 -32.542 1.00 87.94 78 GLY A N 1
ATOM 630 C CA . GLY A 1 78 ? 11.266 5.487 -33.919 1.00 87.94 78 GLY A CA 1
ATOM 631 C C . GLY A 1 78 ? 12.407 5.953 -34.828 1.00 87.94 78 GLY A C 1
ATOM 632 O O . GLY A 1 78 ? 13.385 6.541 -34.360 1.00 87.94 78 GLY A O 1
ATOM 633 N N . GLU A 1 79 ? 12.268 5.700 -36.134 1.00 82.69 79 GLU A N 1
ATOM 634 C CA . GLU A 1 79 ? 13.286 6.046 -37.138 1.00 82.69 79 GLU A CA 1
ATOM 635 C C . GLU A 1 79 ? 13.662 7.533 -37.075 1.00 82.69 79 GLU A C 1
ATOM 637 O O . GLU A 1 79 ? 12.820 8.440 -37.117 1.00 82.69 79 GLU A O 1
ATOM 642 N N . ARG A 1 80 ? 14.967 7.805 -37.019 1.00 79.31 80 ARG A N 1
ATOM 643 C CA . ARG A 1 80 ? 15.466 9.180 -37.045 1.00 79.31 80 ARG A CA 1
ATOM 644 C C . ARG A 1 80 ? 15.202 9.832 -38.406 1.00 79.31 80 ARG A C 1
ATOM 646 O O . ARG A 1 80 ? 15.653 9.337 -39.435 1.00 79.31 80 ARG A O 1
ATOM 653 N N . GLN A 1 81 ? 14.624 11.039 -38.410 1.00 77.44 81 GLN A N 1
ATOM 654 C CA . GLN A 1 81 ? 14.328 11.799 -39.643 1.00 77.44 81 GLN A CA 1
ATOM 655 C C . GLN A 1 81 ? 15.532 11.986 -40.587 1.00 77.44 81 GLN A C 1
ATOM 657 O O . GLN A 1 81 ? 15.366 12.069 -41.799 1.00 77.44 81 GLN A O 1
ATOM 662 N N . ASN A 1 82 ? 16.757 12.059 -40.053 1.00 78.06 82 ASN A N 1
ATOM 663 C CA . ASN A 1 82 ? 17.974 12.243 -40.852 1.00 78.06 82 ASN A CA 1
ATOM 664 C C . ASN A 1 82 ? 18.656 10.925 -41.280 1.00 78.06 82 ASN A C 1
ATOM 666 O O . ASN A 1 82 ? 19.741 10.980 -41.860 1.00 78.06 82 ASN A O 1
ATOM 670 N N . ARG A 1 83 ? 18.061 9.765 -40.955 1.00 73.44 83 ARG A N 1
ATOM 671 C CA . ARG A 1 83 ? 18.543 8.399 -41.242 1.00 73.44 83 ARG A CA 1
ATOM 672 C C . ARG A 1 83 ? 19.969 8.073 -40.783 1.00 73.44 83 ARG A C 1
ATOM 674 O O . ARG A 1 83 ? 20.573 7.109 -41.254 1.00 73.44 83 ARG A O 1
ATOM 681 N N . LYS A 1 84 ? 20.537 8.861 -39.866 1.00 77.81 84 LYS A N 1
ATOM 682 C CA . LYS A 1 84 ? 21.852 8.582 -39.277 1.00 77.81 84 LYS A CA 1
ATOM 683 C C . LYS A 1 84 ? 21.704 7.688 -38.054 1.00 77.81 84 LYS A C 1
ATOM 685 O O . LYS A 1 84 ? 20.851 7.941 -37.207 1.00 77.81 84 LYS A O 1
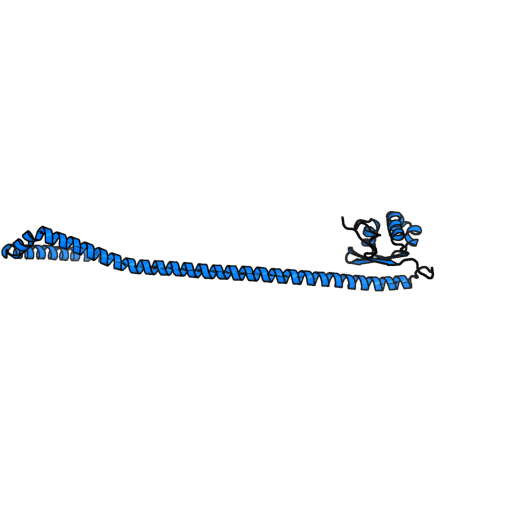ATOM 690 N N . ASN A 1 85 ? 22.609 6.720 -37.921 1.00 78.50 85 ASN A N 1
ATOM 691 C CA . ASN A 1 85 ? 22.732 5.933 -36.697 1.00 78.50 85 ASN A CA 1
ATOM 692 C C . ASN A 1 85 ? 23.015 6.847 -35.496 1.00 78.50 85 ASN A C 1
ATOM 694 O O . ASN A 1 85 ? 23.707 7.863 -35.620 1.00 78.50 85 ASN A O 1
ATOM 698 N N . TYR A 1 86 ? 22.514 6.451 -34.331 1.00 82.62 86 TYR A N 1
ATOM 699 C CA . TYR A 1 86 ? 22.844 7.103 -33.072 1.00 82.62 86 TYR A CA 1
ATOM 700 C C . TYR A 1 86 ? 24.333 6.946 -32.764 1.00 82.62 86 TYR A C 1
ATOM 702 O O . TYR A 1 86 ? 24.888 5.847 -32.791 1.00 82.62 86 TYR A O 1
ATOM 710 N N . THR A 1 87 ? 24.985 8.066 -32.483 1.00 87.12 87 THR A N 1
ATOM 711 C CA . THR A 1 87 ? 26.379 8.096 -32.040 1.00 87.12 87 THR A CA 1
ATOM 712 C C . THR A 1 87 ? 26.484 7.670 -30.577 1.00 87.12 87 THR A C 1
ATOM 714 O O . THR A 1 87 ? 25.547 7.834 -29.794 1.00 87.12 87 THR A O 1
ATOM 717 N N . LEU A 1 88 ? 27.662 7.196 -30.165 1.00 86.81 88 LEU A N 1
ATOM 718 C CA . LEU A 1 88 ? 27.907 6.816 -28.770 1.00 86.81 88 LEU A CA 1
ATOM 719 C C . LEU A 1 88 ? 27.671 7.985 -27.793 1.00 86.81 88 LEU A C 1
ATOM 721 O O . LEU A 1 88 ? 27.148 7.786 -26.703 1.00 86.81 88 LEU A O 1
ATOM 725 N N . SER A 1 89 ? 27.999 9.218 -28.198 1.00 89.69 89 SER A N 1
ATOM 726 C CA . SER A 1 89 ? 27.747 10.412 -27.380 1.00 89.69 89 SER A CA 1
ATOM 727 C C . SER A 1 89 ? 26.250 10.682 -27.188 1.00 89.69 89 SER A C 1
ATOM 729 O O . SER A 1 89 ? 25.837 11.052 -26.092 1.00 89.69 89 SER A O 1
ATOM 731 N N . GLU A 1 90 ? 25.428 10.471 -28.221 1.00 89.19 90 GLU A N 1
ATOM 732 C CA . GLU A 1 90 ? 23.969 10.604 -28.119 1.00 89.19 90 GLU A CA 1
ATOM 733 C C . GLU A 1 90 ? 23.380 9.531 -27.190 1.00 89.19 90 GLU A C 1
ATOM 735 O O . GLU A 1 90 ? 22.559 9.855 -26.336 1.00 89.19 90 GLU A O 1
ATOM 740 N N . ILE A 1 91 ? 23.848 8.282 -27.288 1.00 89.88 91 ILE A N 1
ATOM 741 C CA . ILE A 1 91 ? 23.422 7.189 -26.395 1.00 89.88 91 ILE A CA 1
ATOM 742 C C . ILE A 1 91 ? 23.820 7.478 -24.941 1.00 89.88 91 ILE A C 1
ATOM 744 O O . ILE A 1 91 ? 23.019 7.270 -24.033 1.00 89.88 91 ILE A O 1
ATOM 748 N N . ASN A 1 92 ? 25.022 8.010 -24.702 1.00 91.81 92 ASN A N 1
ATOM 749 C CA . ASN A 1 92 ? 25.458 8.381 -23.353 1.00 91.81 92 ASN A CA 1
ATOM 750 C C . ASN A 1 92 ? 24.576 9.481 -22.748 1.00 91.81 92 ASN A C 1
ATOM 752 O O . ASN A 1 92 ? 24.135 9.346 -21.610 1.00 91.81 92 ASN A O 1
ATOM 756 N N . LYS A 1 93 ? 24.221 10.509 -23.527 1.00 91.00 93 LYS A N 1
ATOM 757 C CA . LYS A 1 93 ? 23.262 11.537 -23.086 1.00 91.00 93 LYS A CA 1
ATOM 758 C C . LYS A 1 93 ? 21.882 10.947 -22.797 1.00 91.00 93 LYS A C 1
ATOM 760 O O . LYS A 1 93 ? 21.254 11.311 -21.808 1.00 91.00 93 LYS A O 1
ATOM 765 N N . LEU A 1 94 ? 21.410 10.019 -23.632 1.00 92.19 94 LEU A N 1
ATOM 766 C CA . LEU A 1 94 ? 20.154 9.312 -23.377 1.00 92.19 94 LEU A CA 1
ATOM 767 C C . LEU A 1 94 ? 20.216 8.508 -22.076 1.00 92.19 94 LEU A C 1
ATOM 769 O O . LEU A 1 94 ? 19.240 8.509 -21.339 1.00 92.19 94 LEU A O 1
ATOM 773 N N . ASN A 1 95 ? 21.347 7.877 -21.754 1.00 92.88 95 ASN A N 1
ATOM 774 C CA . ASN A 1 95 ? 21.528 7.175 -20.481 1.00 92.88 95 ASN A CA 1
ATOM 775 C C . ASN A 1 95 ? 21.486 8.120 -19.269 1.00 92.88 95 ASN A C 1
ATOM 777 O O . ASN A 1 95 ? 20.907 7.763 -18.242 1.00 92.88 95 ASN A O 1
ATOM 781 N N . GLU A 1 96 ? 22.050 9.324 -19.381 1.00 92.56 96 GLU A N 1
ATOM 782 C CA . GLU A 1 96 ? 21.949 10.351 -18.335 1.00 92.56 96 GLU A CA 1
ATOM 783 C C . GLU A 1 96 ? 20.486 10.773 -18.120 1.00 92.56 96 GLU A C 1
ATOM 785 O O . GLU A 1 96 ? 19.978 10.719 -16.998 1.00 92.56 96 GLU A O 1
ATOM 790 N N . ILE A 1 97 ? 19.775 11.099 -19.206 1.00 93.50 97 ILE A N 1
ATOM 791 C CA . ILE A 1 97 ? 18.350 11.470 -19.170 1.00 93.50 97 ILE A CA 1
ATOM 792 C C . ILE A 1 97 ? 17.500 10.317 -18.630 1.00 93.50 97 ILE A C 1
ATOM 794 O O . ILE A 1 97 ? 16.589 10.542 -17.834 1.00 93.50 97 ILE A O 1
ATOM 798 N N . ARG A 1 98 ? 17.806 9.080 -19.029 1.00 94.56 98 ARG A N 1
ATOM 799 C CA . ARG A 1 98 ? 17.141 7.859 -18.567 1.00 94.56 98 ARG A CA 1
ATOM 800 C C . ARG A 1 98 ? 17.221 7.738 -17.053 1.00 94.56 98 ARG A C 1
ATOM 802 O O . ARG A 1 98 ? 16.193 7.540 -16.420 1.00 94.56 98 ARG A O 1
ATOM 809 N N . SER A 1 99 ? 18.410 7.911 -16.476 1.00 90.88 99 SER A N 1
ATOM 810 C CA . SER A 1 99 ? 18.609 7.838 -15.023 1.00 90.88 99 SER A CA 1
ATOM 811 C C . SER A 1 99 ? 17.755 8.871 -14.279 1.00 90.88 99 SER A C 1
ATOM 813 O O . SER A 1 99 ? 17.014 8.525 -13.359 1.00 90.88 99 SER A O 1
ATOM 815 N N . VAL A 1 100 ? 17.769 10.128 -14.739 1.00 93.06 100 VAL A N 1
ATOM 816 C CA . VAL A 1 100 ? 16.946 11.200 -14.152 1.00 93.06 100 VAL A CA 1
ATOM 817 C C . VAL A 1 100 ? 15.452 10.904 -14.311 1.00 93.06 100 VAL A C 1
ATOM 819 O O . VAL A 1 100 ? 14.682 11.100 -13.373 1.00 93.06 100 VAL A O 1
ATOM 822 N N . SER A 1 101 ? 15.044 10.377 -15.466 1.00 93.94 101 SER A N 1
ATOM 823 C CA . SER A 1 101 ? 13.649 10.032 -15.762 1.00 93.94 101 SER A CA 1
ATOM 824 C C . SER A 1 101 ? 13.141 8.899 -14.874 1.00 93.94 101 SER A C 1
ATOM 826 O O . SER A 1 101 ? 12.034 8.995 -14.354 1.00 93.94 101 SER A O 1
ATOM 828 N N . VAL A 1 102 ? 13.953 7.860 -14.638 1.00 94.44 102 VAL A N 1
ATOM 829 C CA . VAL A 1 102 ? 13.623 6.775 -13.698 1.00 94.44 102 VAL A CA 1
ATOM 830 C C . VAL A 1 102 ? 13.374 7.342 -12.303 1.00 94.44 102 VAL A C 1
ATOM 832 O O . VAL A 1 102 ? 12.369 7.000 -11.684 1.00 94.44 102 VAL A O 1
ATOM 835 N N . MET A 1 103 ? 14.244 8.232 -11.818 1.00 92.88 103 MET A N 1
ATOM 836 C CA . MET A 1 103 ? 14.084 8.835 -10.491 1.00 92.88 103 MET A CA 1
ATOM 837 C C . MET A 1 103 ? 12.844 9.726 -10.408 1.00 92.88 103 MET A C 1
ATOM 839 O O . MET A 1 103 ? 12.084 9.627 -9.448 1.00 92.88 103 MET A O 1
ATOM 843 N N . ALA A 1 104 ? 12.605 10.569 -11.414 1.00 93.44 104 ALA A N 1
ATOM 844 C CA . ALA A 1 104 ? 11.439 11.447 -11.453 1.00 93.44 104 ALA A CA 1
ATOM 845 C C . ALA A 1 104 ? 10.125 10.651 -11.498 1.00 93.44 104 ALA A C 1
ATOM 847 O O . ALA A 1 104 ? 9.209 10.938 -10.729 1.00 93.44 104 ALA A O 1
ATOM 848 N N . LEU A 1 105 ? 10.059 9.620 -12.346 1.00 92.00 105 LEU A N 1
ATOM 849 C CA . LEU A 1 105 ? 8.904 8.733 -12.461 1.00 92.00 105 LEU A CA 1
ATOM 850 C C . LEU A 1 105 ? 8.672 7.960 -11.158 1.00 92.00 105 LEU A C 1
ATOM 852 O O . LEU A 1 105 ? 7.554 7.906 -10.659 1.00 92.00 105 LEU A O 1
ATOM 856 N N . SER A 1 106 ? 9.742 7.414 -10.578 1.00 91.38 106 SER A N 1
ATOM 857 C CA . SER A 1 106 ? 9.700 6.747 -9.279 1.00 91.38 106 SER A CA 1
ATOM 858 C C . SER A 1 106 ? 9.139 7.672 -8.205 1.00 91.38 106 SER A C 1
ATOM 860 O O . SER A 1 106 ? 8.210 7.297 -7.497 1.00 91.38 106 SER A O 1
ATOM 862 N N . ASN A 1 107 ? 9.663 8.896 -8.104 1.00 92.75 107 ASN A N 1
ATOM 863 C CA . ASN A 1 107 ? 9.188 9.876 -7.137 1.00 92.75 107 ASN A CA 1
ATOM 864 C C . ASN A 1 107 ? 7.708 10.197 -7.349 1.00 92.75 107 ASN A C 1
ATOM 866 O O . ASN A 1 107 ? 6.962 10.171 -6.380 1.00 92.75 107 ASN A O 1
ATOM 870 N N . ALA A 1 108 ? 7.269 10.447 -8.585 1.00 92.19 108 ALA A N 1
ATOM 871 C CA . ALA A 1 108 ? 5.865 10.726 -8.885 1.00 92.19 108 ALA A CA 1
ATOM 872 C C . ALA A 1 108 ? 4.940 9.581 -8.433 1.00 92.19 108 ALA A C 1
ATOM 874 O O . ALA A 1 108 ? 3.982 9.829 -7.704 1.00 92.19 108 ALA A O 1
ATOM 875 N N . ILE A 1 109 ? 5.287 8.333 -8.769 1.00 89.94 109 ILE A N 1
ATOM 876 C CA . ILE A 1 109 ? 4.540 7.137 -8.345 1.00 89.94 109 ILE A CA 1
ATOM 877 C C . ILE A 1 109 ? 4.517 7.019 -6.813 1.00 89.94 109 ILE A C 1
ATOM 879 O O . ILE A 1 109 ? 3.483 6.703 -6.222 1.00 89.94 109 ILE A O 1
ATOM 883 N N . PHE A 1 110 ? 5.646 7.275 -6.143 1.00 91.94 110 PHE A N 1
ATOM 884 C CA . PHE A 1 110 ? 5.707 7.253 -4.681 1.00 91.94 110 PHE A CA 1
ATOM 885 C C . PHE A 1 110 ? 4.857 8.355 -4.047 1.00 91.94 110 PHE A C 1
ATOM 887 O O . PHE A 1 110 ? 4.167 8.081 -3.069 1.00 91.94 110 PHE A O 1
ATOM 894 N N . TYR A 1 111 ? 4.882 9.572 -4.589 1.00 93.69 111 TYR A N 1
ATOM 895 C CA . TYR A 1 111 ? 4.077 10.685 -4.091 1.00 93.69 111 TYR A CA 1
ATOM 896 C C . TYR A 1 111 ? 2.581 10.410 -4.231 1.00 93.69 111 TYR A C 1
ATOM 898 O O . TYR A 1 111 ? 1.844 10.617 -3.271 1.00 93.69 111 TYR A O 1
ATOM 906 N N . GLU A 1 112 ? 2.140 9.889 -5.374 1.00 92.69 112 GLU A N 1
ATOM 907 C CA . GLU A 1 112 ? 0.739 9.517 -5.590 1.00 92.69 112 GLU A CA 1
ATOM 908 C C . GLU A 1 112 ? 0.284 8.450 -4.585 1.00 92.69 112 GLU A C 1
ATOM 910 O O . GLU A 1 112 ? -0.734 8.605 -3.911 1.00 92.69 112 GLU A O 1
ATOM 915 N N . ARG A 1 113 ? 1.107 7.415 -4.379 1.00 93.62 113 ARG A N 1
ATOM 916 C CA . ARG A 1 113 ? 0.812 6.358 -3.407 1.00 93.62 113 ARG A CA 1
ATOM 917 C C . ARG A 1 113 ? 0.808 6.851 -1.961 1.00 93.62 113 ARG A C 1
ATOM 919 O O . ARG A 1 113 ? 0.056 6.329 -1.139 1.00 93.62 113 ARG A O 1
ATOM 926 N N . LEU A 1 114 ? 1.660 7.821 -1.626 1.00 95.31 114 LEU A N 1
ATOM 927 C CA . LEU A 1 114 ? 1.652 8.454 -0.309 1.00 95.31 114 LEU A CA 1
ATOM 928 C C . LEU A 1 114 ? 0.341 9.203 -0.071 1.00 95.31 114 LEU A C 1
ATOM 930 O O . LEU A 1 114 ? -0.238 9.025 0.996 1.00 95.31 114 LEU A O 1
ATOM 934 N N . ILE A 1 115 ? -0.139 9.970 -1.055 1.00 95.44 115 ILE A N 1
ATOM 935 C CA . ILE A 1 115 ? -1.412 10.700 -0.962 1.00 95.44 115 ILE A CA 1
ATOM 936 C C . ILE A 1 115 ? -2.569 9.721 -0.713 1.00 95.44 115 ILE A C 1
ATOM 938 O O . ILE A 1 115 ? -3.297 9.868 0.269 1.00 95.44 115 ILE A O 1
ATOM 942 N N . GLU A 1 116 ? -2.669 8.658 -1.514 1.00 95.31 116 GLU A N 1
ATOM 943 C CA . GLU A 1 116 ? -3.717 7.635 -1.368 1.00 95.31 116 GLU A CA 1
ATOM 944 C C . GLU A 1 116 ? -3.700 6.971 0.025 1.00 95.31 116 GLU A C 1
ATOM 946 O O . GLU A 1 116 ? -4.740 6.764 0.663 1.00 95.31 116 GLU A O 1
ATOM 951 N N . LEU A 1 117 ? -2.503 6.653 0.533 1.00 94.25 117 LEU A N 1
ATOM 952 C CA . LEU A 1 117 ? -2.329 6.088 1.871 1.00 94.25 117 LEU A CA 1
ATOM 953 C C . LEU A 1 117 ? -2.744 7.072 2.963 1.00 94.25 117 LEU A C 1
ATOM 955 O O . LEU A 1 117 ? -3.388 6.651 3.924 1.00 94.25 117 LEU A O 1
ATOM 959 N N . THR A 1 118 ? -2.381 8.350 2.834 1.00 95.38 118 THR A N 1
ATOM 960 C CA . THR A 1 118 ? -2.756 9.374 3.815 1.00 95.38 118 THR A CA 1
ATOM 961 C C . THR A 1 118 ? -4.265 9.561 3.877 1.00 95.38 118 THR A C 1
ATOM 963 O O . THR A 1 118 ? -4.820 9.467 4.967 1.00 95.38 118 THR A O 1
ATOM 966 N N . GLU A 1 119 ? -4.944 9.678 2.734 1.00 95.50 119 GLU A N 1
ATOM 967 C CA . GLU A 1 119 ? -6.406 9.816 2.677 1.00 95.50 119 GLU A CA 1
ATOM 968 C C . GLU A 1 119 ? -7.109 8.595 3.287 1.00 95.50 119 GLU A C 1
ATOM 970 O O . GLU A 1 119 ? -8.015 8.713 4.115 1.00 95.50 119 GLU A O 1
ATOM 975 N N . THR A 1 120 ? -6.634 7.392 2.950 1.00 95.69 120 THR A N 1
ATOM 976 C CA . THR A 1 120 ? -7.187 6.146 3.495 1.00 95.69 120 THR A CA 1
ATOM 977 C C . THR A 1 120 ? -6.975 6.031 5.008 1.00 95.69 120 THR A C 1
ATOM 979 O O . THR A 1 120 ? -7.830 5.498 5.723 1.00 95.69 120 THR A O 1
ATOM 982 N N . LEU A 1 121 ? -5.818 6.465 5.514 1.00 95.12 121 LEU A N 1
ATOM 983 C CA . LEU A 1 121 ? -5.510 6.431 6.942 1.00 95.12 121 LEU A CA 1
ATOM 984 C C . LEU A 1 121 ? -6.329 7.458 7.718 1.00 95.12 121 LEU A C 1
ATOM 986 O O . LEU A 1 121 ? -6.851 7.108 8.774 1.00 95.12 121 LEU A O 1
ATOM 990 N N . GLU A 1 122 ? -6.475 8.674 7.199 1.00 96.31 122 GLU A N 1
ATOM 991 C CA . GLU A 1 122 ? -7.296 9.719 7.814 1.00 96.31 122 GLU A CA 1
ATOM 992 C C . GLU A 1 122 ? -8.746 9.258 7.975 1.00 96.31 122 GLU A C 1
ATOM 994 O O . GLU A 1 122 ? -9.300 9.346 9.074 1.00 96.31 122 GLU A O 1
ATOM 999 N N . GLU A 1 123 ? -9.330 8.661 6.934 1.00 96.56 123 GLU A N 1
ATOM 1000 C CA . GLU A 1 123 ? -10.698 8.145 7.005 1.00 96.56 123 GLU A CA 1
ATOM 1001 C C . GLU A 1 123 ? -10.824 7.001 8.023 1.00 96.56 123 GLU A C 1
ATOM 1003 O O . GLU A 1 123 ? -11.737 6.983 8.850 1.00 96.56 123 GLU A O 1
ATOM 1008 N N . LYS A 1 124 ? -9.864 6.066 8.049 1.00 95.44 124 LYS A N 1
ATOM 1009 C CA . LYS A 1 124 ? -9.856 4.984 9.049 1.00 95.44 124 LYS A CA 1
ATOM 1010 C C . LYS A 1 124 ? -9.734 5.516 10.473 1.00 95.44 124 LYS A C 1
ATOM 1012 O O . LYS A 1 124 ? -10.427 5.021 11.359 1.00 95.44 124 LYS A O 1
ATOM 1017 N N . VAL A 1 125 ? -8.859 6.492 10.709 1.00 97.56 125 VAL A N 1
ATOM 1018 C CA . VAL A 1 125 ? -8.681 7.110 12.030 1.00 97.56 125 VAL A CA 1
ATOM 1019 C C . VAL A 1 125 ? -9.961 7.811 12.462 1.00 97.56 125 VAL A C 1
ATOM 1021 O O . VAL A 1 125 ? -10.379 7.642 13.607 1.00 97.56 125 VAL A O 1
ATOM 1024 N N . LYS A 1 126 ? -10.618 8.534 11.554 1.00 96.88 126 LYS A N 1
ATOM 1025 C CA . LYS A 1 126 ? -11.891 9.203 11.825 1.00 96.88 126 LYS A CA 1
ATOM 1026 C C . LYS A 1 126 ? -12.979 8.206 12.224 1.00 96.88 126 LYS A C 1
ATOM 1028 O O . LYS A 1 126 ? -13.580 8.372 13.282 1.00 96.88 126 LYS A O 1
ATOM 1033 N N . ILE A 1 127 ? -13.172 7.142 11.438 1.00 96.81 127 ILE A N 1
ATOM 1034 C CA . ILE A 1 127 ? -14.159 6.090 11.733 1.00 96.81 127 ILE A CA 1
ATOM 1035 C C . ILE A 1 127 ? -13.876 5.450 13.096 1.00 96.81 127 ILE A C 1
ATOM 1037 O O . ILE A 1 127 ? -14.769 5.353 13.933 1.00 96.81 127 ILE A O 1
ATOM 1041 N N . ARG A 1 128 ? -12.624 5.054 13.360 1.00 95.06 128 ARG A N 1
ATOM 1042 C CA . ARG A 1 128 ? -12.256 4.408 14.631 1.00 95.06 128 ARG A CA 1
ATOM 1043 C C . ARG A 1 128 ? -12.399 5.332 15.833 1.00 95.06 128 ARG A C 1
ATOM 1045 O O . ARG A 1 128 ? -12.793 4.869 16.898 1.00 95.06 128 ARG A O 1
ATOM 1052 N N . THR A 1 129 ? -12.091 6.615 15.669 1.00 97.56 129 THR A N 1
ATOM 1053 C CA . THR A 1 129 ? -12.296 7.617 16.723 1.00 97.56 129 THR A CA 1
ATOM 1054 C C . THR A 1 129 ? -13.780 7.749 17.046 1.00 97.56 129 THR A C 1
ATOM 1056 O O . THR A 1 129 ? -14.146 7.692 18.215 1.00 97.56 129 THR A O 1
ATOM 1059 N N . GLN A 1 130 ? -14.640 7.823 16.027 1.00 97.19 130 GLN A N 1
ATOM 1060 C CA . GLN A 1 130 ? -16.085 7.898 16.228 1.00 97.19 130 GLN A CA 1
ATOM 1061 C C . GLN A 1 130 ? -16.640 6.642 16.925 1.00 97.19 130 GLN A C 1
ATOM 1063 O O . GLN A 1 130 ? -17.369 6.758 17.907 1.00 97.19 130 GLN A O 1
ATOM 1068 N N . GLU A 1 131 ? -16.255 5.440 16.481 1.00 96.81 131 GLU A N 1
ATOM 1069 C CA . GLU A 1 131 ? -16.658 4.179 17.131 1.00 96.81 131 GLU A CA 1
ATOM 1070 C C . GLU A 1 131 ? -16.231 4.128 18.609 1.00 96.81 131 GLU A C 1
ATOM 1072 O O . GLU A 1 131 ? -16.970 3.638 19.472 1.00 96.81 131 GLU A O 1
ATOM 1077 N N . LEU A 1 132 ? -15.033 4.638 18.915 1.00 97.00 132 LEU A N 1
ATOM 1078 C CA . LEU A 1 132 ? -14.511 4.694 20.276 1.00 97.00 132 LEU A CA 1
ATOM 1079 C C . LEU A 1 132 ? -15.316 5.665 21.147 1.00 97.00 132 LEU A C 1
ATOM 1081 O O . LEU A 1 132 ? -15.685 5.303 22.265 1.00 97.00 132 LEU A O 1
ATOM 1085 N N . GLU A 1 133 ? -15.621 6.861 20.640 1.00 96.94 133 GLU A N 1
ATOM 1086 C CA . GLU A 1 133 ? -16.441 7.859 21.337 1.00 96.94 133 GLU A CA 1
ATOM 1087 C C . GLU A 1 133 ? -17.859 7.337 21.614 1.00 96.94 133 GLU A C 1
ATOM 1089 O O . GLU A 1 133 ? -18.370 7.470 22.731 1.00 96.94 133 GLU A O 1
ATOM 1094 N N . GLU A 1 134 ? -18.481 6.679 20.632 1.00 97.19 134 GLU A N 1
ATOM 1095 C CA . GLU A 1 134 ? -19.801 6.060 20.782 1.00 97.19 134 GLU A CA 1
ATOM 1096 C C . GLU A 1 134 ? -19.783 4.961 21.853 1.00 97.19 134 GLU A C 1
ATOM 1098 O O . GLU A 1 134 ? -20.632 4.944 22.752 1.00 97.19 134 GLU A O 1
ATOM 1103 N N . THR A 1 135 ? -18.776 4.086 21.818 1.00 95.31 135 THR A N 1
ATOM 1104 C CA . THR A 1 135 ? -18.602 3.016 22.812 1.00 95.31 135 THR A CA 1
ATOM 1105 C C . THR A 1 135 ? -18.366 3.589 24.210 1.00 95.31 135 THR A C 1
ATOM 1107 O O . THR A 1 135 ? -18.965 3.132 25.185 1.00 95.31 135 THR A O 1
ATOM 1110 N N . GLN A 1 136 ? -17.532 4.623 24.332 1.00 96.06 136 GLN A N 1
ATOM 1111 C CA . GLN A 1 136 ? -17.258 5.280 25.607 1.00 96.06 136 GLN A CA 1
ATOM 1112 C C . GLN A 1 136 ? -18.521 5.929 26.186 1.00 96.06 136 GLN A C 1
ATOM 1114 O O . GLN A 1 136 ? -18.786 5.803 27.383 1.00 96.06 136 GLN A O 1
ATOM 1119 N N . SER A 1 137 ? -19.336 6.570 25.347 1.00 96.50 137 SER A N 1
ATOM 1120 C CA . SER A 1 137 ? -20.622 7.142 25.757 1.00 96.50 137 SER A CA 1
ATOM 1121 C C . SER A 1 137 ? -21.581 6.069 26.289 1.00 96.50 137 SER A C 1
ATOM 1123 O O . SER A 1 137 ? -22.182 6.238 27.355 1.00 96.50 137 SER A O 1
ATOM 1125 N N . GLN A 1 138 ? -21.665 4.920 25.608 1.00 95.12 138 GLN A N 1
ATOM 1126 C CA . GLN A 1 138 ? -22.465 3.778 26.061 1.00 95.12 138 GLN A CA 1
ATOM 1127 C C . GLN A 1 138 ? -21.970 3.215 27.399 1.00 95.12 138 GLN A C 1
ATOM 1129 O O . GLN A 1 138 ? -22.785 2.937 28.280 1.00 95.12 138 GLN A O 1
ATOM 1134 N N . LEU A 1 139 ? -20.652 3.095 27.590 1.00 96.44 139 LEU A N 1
ATOM 1135 C CA . LEU A 1 139 ? -20.065 2.639 28.853 1.00 96.44 139 LEU A CA 1
ATOM 1136 C C . LEU A 1 139 ? -20.381 3.597 30.005 1.00 96.44 139 LEU A C 1
ATOM 1138 O O . LEU A 1 139 ? -20.851 3.150 31.050 1.00 96.44 139 LEU A O 1
ATOM 1142 N N . ILE A 1 140 ? -20.214 4.907 29.796 1.00 97.06 140 ILE A N 1
ATOM 1143 C CA . ILE A 1 140 ? -20.565 5.930 30.794 1.00 97.06 140 ILE A CA 1
ATOM 1144 C C . ILE A 1 140 ? -22.051 5.835 31.157 1.00 97.06 140 ILE A C 1
ATOM 1146 O O . ILE A 1 140 ? -22.420 5.929 32.329 1.00 97.06 140 ILE A O 1
ATOM 1150 N N . MET A 1 141 ? -22.925 5.650 30.166 1.00 94.19 141 MET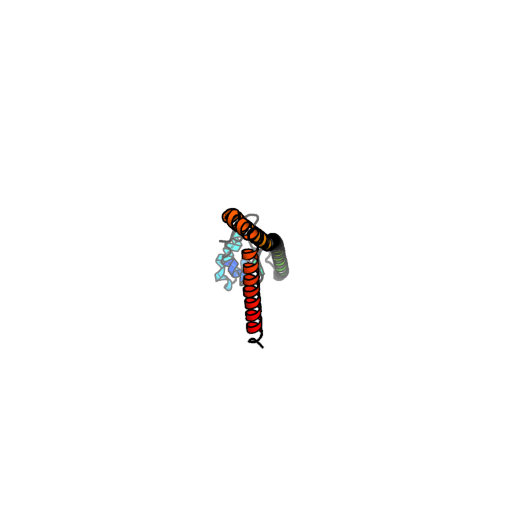 A N 1
ATOM 1151 C CA . MET A 1 141 ? -24.359 5.497 30.405 1.00 94.19 141 MET A CA 1
ATOM 1152 C C . MET A 1 141 ? -24.671 4.222 31.202 1.00 94.19 141 MET A C 1
ATOM 1154 O O . MET A 1 141 ? -25.453 4.267 32.153 1.00 94.19 141 MET A O 1
ATOM 1158 N N . SER A 1 142 ? -24.025 3.104 30.865 1.00 94.81 142 SER A N 1
ATOM 1159 C CA . SER A 1 142 ? -24.155 1.839 31.594 1.00 94.81 142 SER A CA 1
ATOM 1160 C C . SER A 1 142 ? -23.693 1.969 33.047 1.00 94.81 142 SER A C 1
ATOM 1162 O O . SER A 1 142 ? -24.368 1.486 33.955 1.00 94.81 142 SER A O 1
ATOM 1164 N N . GLU A 1 143 ? -22.574 2.653 33.291 1.00 95.06 143 GLU A N 1
ATOM 1165 C CA . GLU A 1 143 ? -22.043 2.886 34.636 1.00 95.06 143 GLU A CA 1
ATOM 1166 C C . GLU A 1 143 ? -22.983 3.767 35.471 1.00 95.06 143 GLU A C 1
ATOM 1168 O O . GLU A 1 143 ? -23.281 3.445 36.624 1.00 95.06 143 GLU A O 1
ATOM 1173 N N . LYS A 1 144 ? -23.542 4.828 34.873 1.00 94.25 144 LYS A N 1
ATOM 1174 C CA . LYS A 1 144 ? -24.565 5.665 35.520 1.00 94.25 144 LYS A CA 1
ATOM 1175 C C . LYS A 1 144 ? -25.800 4.859 35.910 1.00 94.25 144 LYS A C 1
ATOM 1177 O O . LYS A 1 144 ? -26.303 5.023 37.020 1.00 94.25 144 LYS A O 1
ATOM 1182 N N . MET A 1 145 ? -26.276 3.981 35.028 1.00 92.88 145 MET A N 1
ATOM 1183 C CA . MET A 1 145 ? -27.442 3.136 35.303 1.00 92.88 145 MET A CA 1
ATOM 1184 C C . MET A 1 145 ? -27.164 2.095 36.388 1.00 92.88 145 MET A C 1
ATOM 1186 O O . MET A 1 145 ? -28.007 1.887 37.259 1.00 92.88 145 MET A O 1
ATOM 1190 N N . ALA A 1 146 ? -25.976 1.489 36.391 1.00 94.12 146 ALA A N 1
ATOM 1191 C CA . ALA A 1 146 ? -25.561 0.574 37.450 1.00 94.12 146 ALA A CA 1
ATOM 1192 C C . ALA A 1 146 ? -25.481 1.285 38.812 1.00 94.12 146 ALA A C 1
ATOM 1194 O O . ALA A 1 146 ? -26.033 0.793 39.796 1.00 94.12 146 ALA A O 1
ATOM 1195 N N . SER A 1 147 ? -24.863 2.470 38.856 1.00 93.06 147 SER A N 1
ATOM 1196 C CA . SER A 1 147 ? -24.780 3.303 40.062 1.00 93.06 147 SER A CA 1
ATOM 1197 C C . SER A 1 147 ? -26.166 3.697 40.581 1.00 93.06 147 SER A C 1
ATOM 1199 O O . SER A 1 147 ? -26.457 3.539 41.768 1.00 93.06 147 SER A O 1
ATOM 1201 N N . LEU A 1 148 ? -27.071 4.106 39.684 1.00 92.50 148 LEU A N 1
ATOM 1202 C CA . LEU A 1 148 ? -28.462 4.387 40.032 1.00 92.50 148 LEU A CA 1
ATOM 1203 C C . LEU A 1 148 ? -29.168 3.145 40.594 1.00 92.50 148 LEU A C 1
ATOM 1205 O O . LEU A 1 148 ? -29.864 3.249 41.599 1.00 92.50 148 LEU A O 1
ATOM 1209 N N . GLY A 1 149 ? -28.966 1.968 39.996 1.00 93.38 149 GLY A N 1
ATOM 1210 C CA . GLY A 1 149 ? -29.521 0.707 40.492 1.00 93.38 149 GLY A CA 1
ATOM 1211 C C . GLY A 1 149 ? -29.047 0.362 41.907 1.00 93.38 149 GLY A C 1
ATOM 1212 O O . GLY A 1 149 ? -29.867 0.015 42.758 1.00 93.38 149 GLY A O 1
ATOM 1213 N N . ILE A 1 150 ? -27.748 0.525 42.185 1.00 92.81 150 ILE A N 1
ATOM 1214 C CA . ILE A 1 150 ? -27.173 0.340 43.529 1.00 92.81 150 ILE A CA 1
ATOM 1215 C C . ILE A 1 150 ? -27.795 1.332 44.516 1.00 92.81 150 ILE A C 1
ATOM 1217 O O . ILE A 1 150 ? -28.202 0.940 45.609 1.00 92.81 150 ILE A O 1
ATOM 1221 N N . MET A 1 151 ? -27.912 2.602 44.128 1.00 93.44 151 MET A N 1
ATOM 1222 C CA . MET A 1 151 ? -28.501 3.639 44.973 1.00 93.44 151 MET A CA 1
ATOM 1223 C C . MET A 1 151 ? -29.976 3.351 45.285 1.00 93.44 151 MET A C 1
ATOM 1225 O O . MET A 1 151 ? -30.381 3.425 46.443 1.00 93.44 151 MET A O 1
ATOM 1229 N N . VAL A 1 152 ? -30.772 2.970 44.281 1.00 94.38 152 VAL A N 1
ATOM 1230 C CA . VAL A 1 152 ? -32.187 2.603 44.453 1.00 94.38 152 VAL A CA 1
ATOM 1231 C C . VAL A 1 152 ? -32.329 1.380 45.359 1.00 94.38 152 VAL A C 1
ATOM 1233 O O . VAL A 1 152 ? -33.176 1.385 46.251 1.00 94.38 152 VAL A O 1
ATOM 1236 N N . ALA A 1 153 ? -31.493 0.353 45.180 1.00 92.44 153 ALA A N 1
ATOM 1237 C CA . ALA A 1 153 ? -31.491 -0.825 46.045 1.00 92.44 153 ALA A CA 1
ATOM 1238 C C . ALA A 1 153 ? -31.122 -0.473 47.498 1.00 92.44 153 ALA A C 1
ATOM 1240 O O . ALA A 1 153 ? -31.761 -0.970 48.427 1.00 92.44 153 ALA A O 1
ATOM 1241 N N . GLY A 1 154 ? -30.144 0.417 47.693 1.00 93.19 154 GLY A N 1
ATOM 1242 C CA . GLY A 1 154 ? -29.768 0.944 49.005 1.00 93.19 154 GLY A CA 1
ATOM 1243 C C . GLY A 1 154 ? -30.921 1.682 49.686 1.00 93.19 154 GLY A C 1
ATOM 1244 O O . GLY A 1 154 ? -31.299 1.328 50.800 1.00 93.19 154 GLY A O 1
ATOM 1245 N N . ILE A 1 155 ? -31.557 2.628 48.984 1.00 92.62 155 ILE A N 1
ATOM 1246 C CA . ILE A 1 155 ? -32.730 3.363 49.488 1.00 92.62 155 ILE A CA 1
ATOM 1247 C C . ILE A 1 155 ? -33.872 2.398 49.833 1.00 92.62 155 ILE A C 1
ATOM 1249 O O . ILE A 1 155 ? -34.478 2.509 50.896 1.00 92.62 155 ILE A O 1
ATOM 1253 N N . ALA A 1 156 ? -34.162 1.423 48.967 1.00 93.25 156 ALA A N 1
ATOM 1254 C CA . ALA A 1 156 ? -35.196 0.426 49.230 1.00 93.25 156 ALA A CA 1
ATOM 1255 C C . ALA A 1 156 ? -34.890 -0.388 50.496 1.00 93.25 156 ALA A C 1
ATOM 1257 O O . ALA A 1 156 ? -35.788 -0.636 51.299 1.00 93.25 156 ALA A O 1
ATOM 1258 N N . HIS A 1 157 ? -33.632 -0.779 50.708 1.00 93.94 157 HIS A N 1
ATOM 1259 C CA . HIS A 1 157 ? -33.212 -1.489 51.914 1.00 93.94 157 HIS A CA 1
ATOM 1260 C C . HIS A 1 157 ? -33.375 -0.632 53.181 1.00 93.94 157 HIS A C 1
ATOM 1262 O O . HIS A 1 157 ? -33.916 -1.098 54.191 1.00 93.94 157 HIS A O 1
ATOM 1268 N N . GLU A 1 158 ? -32.975 0.637 53.113 1.00 95.88 158 GLU A N 1
ATOM 1269 C CA . GLU A 1 158 ? -33.094 1.590 54.218 1.00 95.88 158 GLU A CA 1
ATOM 1270 C C . GLU A 1 158 ? -34.546 1.955 54.551 1.00 95.88 158 GLU A C 1
ATOM 1272 O O . GLU A 1 158 ? -34.843 2.213 55.713 1.00 95.88 158 GLU A O 1
ATOM 1277 N N . ILE A 1 159 ? -35.463 1.926 53.578 1.00 94.06 159 ILE A N 1
ATOM 1278 C CA . ILE A 1 159 ? -36.908 2.125 53.797 1.00 94.06 159 ILE A CA 1
ATOM 1279 C C . ILE A 1 159 ? -37.572 0.852 54.335 1.00 94.06 159 ILE A C 1
ATOM 1281 O O . ILE A 1 159 ? -38.386 0.912 55.261 1.00 94.06 159 ILE A O 1
ATOM 1285 N N . ASN A 1 160 ? -37.233 -0.311 53.773 1.00 92.88 160 ASN A N 1
ATOM 1286 C CA . ASN A 1 160 ? -37.852 -1.580 54.156 1.00 92.88 160 ASN A CA 1
ATOM 1287 C C . ASN A 1 160 ? -37.551 -1.951 55.613 1.00 92.88 160 ASN A C 1
ATOM 1289 O O . ASN A 1 160 ? -38.397 -2.541 56.282 1.00 92.88 160 ASN A O 1
ATOM 1293 N N . THR A 1 161 ? -36.378 -1.575 56.124 1.00 95.06 161 THR A N 1
ATOM 1294 C CA . THR A 1 161 ? -35.974 -1.860 57.508 1.00 95.06 161 THR A CA 1
ATOM 1295 C C . THR A 1 161 ? -36.924 -1.238 58.554 1.00 95.06 161 THR A C 1
ATOM 1297 O O . THR A 1 161 ? -37.535 -1.992 59.316 1.00 95.06 161 THR A O 1
ATOM 1300 N N . PRO A 1 162 ? -37.128 0.094 58.618 1.00 95.06 162 PRO A N 1
ATOM 1301 C CA . PRO A 1 162 ? -38.067 0.707 59.554 1.00 95.06 162 PRO A CA 1
ATOM 1302 C C . PRO A 1 162 ? -39.520 0.319 59.264 1.00 95.06 162 PRO A C 1
ATOM 1304 O O . PRO A 1 162 ? -40.281 0.128 60.210 1.00 95.06 162 PRO A O 1
ATOM 1307 N N . ALA A 1 163 ? -39.909 0.138 57.996 1.00 93.75 163 ALA A N 1
ATOM 1308 C CA . ALA A 1 163 ? -41.252 -0.332 57.648 1.00 93.75 163 ALA A CA 1
ATOM 1309 C C . ALA A 1 163 ? -41.545 -1.721 58.242 1.00 93.75 163 ALA A C 1
ATOM 1311 O O . ALA A 1 163 ? -42.619 -1.942 58.801 1.00 93.75 163 ALA A O 1
ATOM 1312 N N . GLY A 1 164 ? -40.570 -2.634 58.199 1.00 94.69 164 GLY A N 1
ATOM 1313 C CA . GLY A 1 164 ? -40.667 -3.942 58.844 1.00 94.69 164 GLY A CA 1
ATOM 1314 C C . GLY A 1 164 ? -40.837 -3.843 60.362 1.00 94.69 164 GLY A C 1
ATOM 1315 O O . GLY A 1 164 ? -41.667 -4.548 60.932 1.00 94.69 164 GLY A O 1
ATOM 1316 N N . VAL A 1 165 ? -40.113 -2.927 61.017 1.00 96.00 165 VAL A N 1
ATOM 1317 C CA . VAL A 1 165 ? -40.264 -2.666 62.461 1.00 96.00 165 VAL A CA 1
ATOM 1318 C C . VAL A 1 165 ? -41.656 -2.117 62.787 1.00 96.00 165 VAL A C 1
ATOM 1320 O O . VAL A 1 165 ? -42.276 -2.568 63.749 1.00 96.00 165 VAL A O 1
ATOM 1323 N N . ILE A 1 166 ? -42.162 -1.175 61.986 1.00 95.50 166 ILE A N 1
ATOM 1324 C CA . ILE A 1 166 ? -43.493 -0.576 62.167 1.00 95.50 166 ILE A CA 1
ATOM 1325 C C . ILE A 1 166 ? -44.589 -1.631 61.995 1.00 95.50 166 ILE A C 1
ATOM 1327 O O . ILE A 1 166 ? -45.461 -1.732 62.856 1.00 95.50 166 ILE A O 1
ATOM 1331 N N . ASN A 1 167 ? -44.524 -2.447 60.939 1.00 95.00 167 ASN A N 1
ATOM 1332 C CA . ASN A 1 167 ? -45.492 -3.522 60.711 1.00 95.00 167 ASN A CA 1
ATOM 1333 C C . ASN A 1 167 ? -45.459 -4.554 61.842 1.00 95.00 167 ASN A C 1
ATOM 1335 O O . ASN A 1 167 ? -46.503 -4.892 62.387 1.00 95.00 167 ASN A O 1
ATOM 1339 N N . GLY A 1 168 ? -44.269 -4.977 62.277 1.00 94.31 168 GLY A N 1
ATOM 1340 C CA . GLY A 1 168 ? -44.148 -5.888 63.414 1.00 94.31 168 GLY A CA 1
ATOM 1341 C C . GLY A 1 168 ? -44.725 -5.300 64.707 1.00 94.31 168 GLY A C 1
ATOM 1342 O O . GLY A 1 168 ? -45.365 -6.009 65.483 1.00 94.31 168 GLY A O 1
ATOM 1343 N N . ALA A 1 169 ? -44.540 -4.001 64.954 1.00 94.06 169 ALA A N 1
ATOM 1344 C CA . ALA A 1 169 ? -45.153 -3.330 66.098 1.00 94.06 169 ALA A CA 1
ATOM 1345 C C . ALA A 1 169 ? -46.687 -3.266 65.979 1.00 94.06 169 ALA A C 1
ATOM 1347 O O . ALA A 1 169 ? -47.377 -3.517 66.967 1.00 94.06 169 ALA A O 1
ATOM 1348 N N . ALA A 1 170 ? -47.215 -2.973 64.787 1.00 94.62 170 ALA A N 1
ATOM 1349 C CA . ALA A 1 170 ? -48.650 -2.940 64.516 1.00 94.62 170 ALA A CA 1
ATOM 1350 C C . ALA A 1 170 ? -49.304 -4.318 64.717 1.00 94.62 170 ALA A C 1
ATOM 1352 O O . ALA A 1 170 ? -50.303 -4.408 65.427 1.00 94.62 170 ALA A O 1
ATOM 1353 N N . ASP A 1 171 ? -48.693 -5.389 64.204 1.00 95.00 171 ASP A N 1
ATOM 1354 C CA . ASP A 1 171 ? -49.171 -6.765 64.389 1.00 95.00 171 ASP A CA 1
ATOM 1355 C C . ASP A 1 171 ? -49.219 -7.155 65.874 1.00 95.00 171 ASP A C 1
ATOM 1357 O O . ASP A 1 171 ? -50.191 -7.747 66.345 1.00 95.00 171 ASP A O 1
ATOM 1361 N N . ASN A 1 172 ? -48.192 -6.786 66.650 1.00 93.69 172 ASN A N 1
ATOM 1362 C CA . ASN A 1 172 ? -48.178 -7.024 68.096 1.00 93.69 172 ASN A CA 1
ATOM 1363 C C . ASN A 1 172 ? -49.290 -6.252 68.823 1.00 93.69 172 ASN A C 1
ATOM 1365 O O . ASN A 1 172 ? -49.901 -6.779 69.756 1.00 93.69 172 ASN A O 1
ATOM 1369 N N . LEU A 1 173 ? -49.548 -4.998 68.435 1.00 94.06 173 LEU A N 1
ATOM 1370 C CA . LEU A 1 173 ? -50.635 -4.202 69.008 1.00 94.06 173 LEU A CA 1
ATOM 1371 C C . LEU A 1 173 ? -52.000 -4.817 68.696 1.00 94.06 173 LEU A C 1
ATOM 1373 O O . LEU A 1 173 ? -52.822 -4.919 69.606 1.00 94.06 173 LEU A O 1
ATOM 1377 N N . ASP A 1 174 ? -52.219 -5.271 67.462 1.00 94.12 174 ASP A N 1
ATOM 1378 C CA . ASP A 1 174 ? -53.470 -5.907 67.049 1.00 94.12 174 ASP A CA 1
ATOM 1379 C C . ASP A 1 174 ? -53.708 -7.231 67.792 1.00 94.12 174 ASP A C 1
ATOM 1381 O O . ASP A 1 174 ? -54.778 -7.455 68.359 1.00 94.12 174 ASP A O 1
ATOM 1385 N N . GLN A 1 175 ? -52.680 -8.077 67.914 1.00 93.19 175 GLN A N 1
ATOM 1386 C CA . GLN A 1 175 ? -52.756 -9.307 68.711 1.00 93.19 175 GLN A CA 1
ATOM 1387 C C . GLN A 1 175 ? -53.083 -9.025 70.183 1.00 93.19 175 GLN A C 1
ATOM 1389 O O . GLN A 1 175 ? -53.956 -9.676 70.763 1.00 93.19 175 GLN A O 1
ATOM 1394 N N . ASN A 1 176 ? -52.422 -8.033 70.788 1.00 90.75 176 ASN A N 1
ATOM 1395 C CA . ASN A 1 176 ? -52.689 -7.640 72.171 1.00 90.75 176 ASN A CA 1
ATOM 1396 C C . ASN A 1 176 ? -54.107 -7.082 72.339 1.00 90.75 176 ASN A C 1
ATOM 1398 O O . ASN A 1 176 ? -54.786 -7.423 73.307 1.00 90.75 176 ASN A O 1
ATOM 1402 N N . MET A 1 177 ? -54.578 -6.253 71.406 1.00 90.50 177 MET A N 1
ATOM 1403 C CA . MET A 1 177 ? -55.952 -5.754 71.409 1.00 90.50 177 MET A CA 1
ATOM 1404 C C . MET A 1 177 ? -56.961 -6.896 71.306 1.00 90.50 177 MET A C 1
ATOM 1406 O O . MET A 1 177 ? -57.882 -6.957 72.118 1.00 90.50 177 MET A O 1
ATOM 1410 N N . ASN A 1 178 ? -56.764 -7.830 70.376 1.00 91.12 178 ASN A N 1
ATOM 1411 C CA . ASN A 1 178 ? -57.628 -8.998 70.218 1.00 91.12 178 ASN A CA 1
ATOM 1412 C C . ASN A 1 178 ? -57.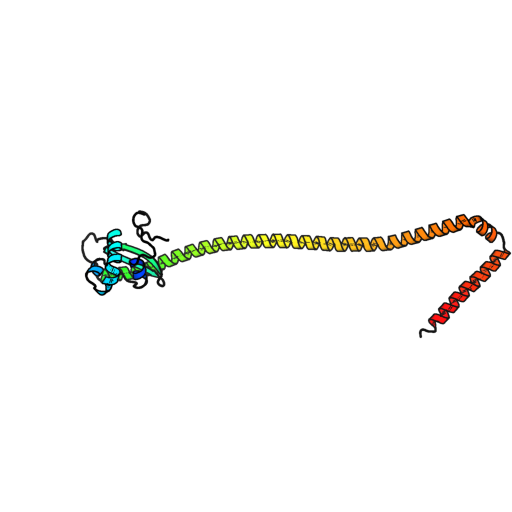664 -9.852 71.493 1.00 91.12 178 ASN A C 1
ATOM 1414 O O . ASN A 1 178 ? -58.743 -10.247 71.939 1.00 91.12 178 ASN A O 1
ATOM 1418 N N . TYR A 1 179 ? -56.515 -10.064 72.141 1.00 88.88 179 TYR A N 1
ATOM 1419 C CA . TYR A 1 179 ? -56.452 -10.750 73.432 1.00 88.88 179 TYR A CA 1
ATOM 1420 C C . TYR A 1 179 ? -57.245 -10.007 74.517 1.00 88.88 179 TYR A C 1
ATOM 1422 O O . TYR A 1 179 ? -58.008 -10.625 75.261 1.00 88.88 179 TYR A O 1
ATOM 1430 N N . LEU A 1 180 ? -57.097 -8.683 74.610 1.00 86.56 180 LEU A N 1
ATOM 1431 C CA . LEU A 1 180 ? -57.820 -7.867 75.588 1.00 86.56 180 LEU A CA 1
ATOM 1432 C C . LEU A 1 180 ? -59.332 -7.869 75.346 1.00 86.56 180 LEU A C 1
ATOM 1434 O O . LEU A 1 180 ? -60.090 -7.942 76.309 1.00 86.56 180 LEU A O 1
ATOM 1438 N N . VAL A 1 181 ? -59.774 -7.816 74.088 1.00 88.75 181 VAL A N 1
ATOM 1439 C CA . VAL A 1 181 ? -61.198 -7.870 73.725 1.00 88.75 181 VAL A CA 1
ATOM 1440 C C . VAL A 1 181 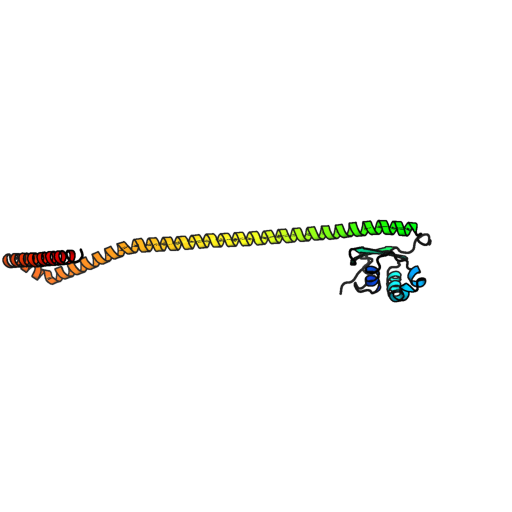? -61.791 -9.236 74.070 1.00 88.75 181 VAL A C 1
ATOM 1442 O O . VAL A 1 181 ? -62.850 -9.293 74.693 1.00 88.75 181 VAL A O 1
ATOM 1445 N N . GLN A 1 182 ? -61.101 -10.335 73.740 1.00 87.31 182 GLN A N 1
ATOM 1446 C CA . GLN A 1 182 ? -61.573 -11.687 74.065 1.00 87.31 182 GLN A CA 1
ATOM 1447 C C . GLN A 1 182 ? -61.632 -11.946 75.575 1.00 87.31 182 GLN A C 1
ATOM 1449 O O . GLN A 1 182 ? -62.549 -12.613 76.045 1.00 87.31 182 GLN A O 1
ATOM 1454 N N . ASN A 1 183 ? -60.696 -11.386 76.344 1.00 87.38 183 ASN A N 1
ATOM 1455 C CA . ASN A 1 183 ? -60.590 -11.609 77.789 1.00 87.38 183 ASN A CA 1
ATOM 1456 C C . ASN A 1 183 ? -61.118 -10.428 78.622 1.00 87.38 183 ASN A C 1
ATOM 1458 O O . ASN A 1 183 ? -60.797 -10.312 79.806 1.00 87.38 183 ASN A O 1
ATOM 1462 N N . VAL A 1 184 ? -61.919 -9.526 78.036 1.00 83.56 184 VAL A N 1
ATOM 1463 C CA . VAL A 1 184 ? -62.304 -8.268 78.700 1.00 83.56 184 VAL A CA 1
ATOM 1464 C C . VAL A 1 184 ? -63.048 -8.518 80.014 1.00 83.56 184 VAL A C 1
ATOM 1466 O O . VAL A 1 184 ? -62.821 -7.823 81.003 1.00 83.56 184 VAL A O 1
ATOM 1469 N N . PHE A 1 185 ? -63.892 -9.554 80.054 1.00 79.75 185 PHE A N 1
ATOM 1470 C CA . PHE A 1 185 ? -64.627 -9.939 81.254 1.00 79.75 185 PHE A CA 1
ATOM 1471 C C . PHE A 1 185 ? -63.691 -10.415 82.359 1.00 79.75 185 PHE A C 1
ATOM 1473 O O . PHE A 1 185 ? -63.808 -9.929 83.482 1.00 79.75 185 PHE A O 1
ATOM 1480 N N . ASP A 1 186 ? -62.734 -11.286 82.039 1.00 79.50 186 ASP A N 1
ATOM 1481 C CA . ASP A 1 186 ? -61.765 -11.815 83.002 1.00 79.50 186 ASP A CA 1
ATOM 1482 C C . ASP A 1 186 ? -60.848 -10.716 83.542 1.00 79.50 186 ASP A C 1
ATOM 1484 O O . ASP A 1 186 ? -60.600 -10.647 84.747 1.00 79.50 186 ASP A O 1
ATOM 1488 N N . VAL A 1 187 ? -60.407 -9.796 82.680 1.00 74.88 187 VAL A N 1
ATOM 1489 C CA . VAL A 1 187 ? -59.587 -8.640 83.071 1.00 74.88 187 VAL A CA 1
ATOM 1490 C C . VAL A 1 187 ? -60.363 -7.697 83.993 1.00 74.88 187 VAL A C 1
ATOM 1492 O O . VAL A 1 187 ? -59.834 -7.259 85.019 1.00 74.88 187 VAL A O 1
ATOM 1495 N N . VAL A 1 188 ? -61.625 -7.396 83.674 1.00 79.56 188 VAL A N 1
ATOM 1496 C CA . VAL A 1 188 ? -62.487 -6.546 84.513 1.00 79.56 188 VAL A CA 1
ATOM 1497 C C . VAL A 1 188 ? -62.796 -7.226 85.848 1.00 79.56 188 VAL A C 1
ATOM 1499 O O . VAL A 1 188 ? -62.732 -6.569 86.892 1.00 79.56 188 VAL A O 1
ATOM 1502 N N . LEU A 1 189 ? -63.077 -8.535 85.847 1.00 73.25 189 LEU A N 1
ATOM 1503 C CA . LEU A 1 189 ? -63.258 -9.322 87.069 1.00 73.25 189 LEU A CA 1
ATOM 1504 C C . LEU A 1 189 ? -62.000 -9.229 87.934 1.00 73.25 189 LEU A C 1
ATOM 1506 O O . LEU A 1 189 ? -62.060 -8.824 89.095 1.00 73.25 189 LEU A O 1
ATOM 1510 N N . PHE A 1 190 ? -60.845 -9.515 87.344 1.00 72.56 190 PHE A N 1
ATOM 1511 C CA . PHE A 1 190 ? -59.557 -9.472 88.015 1.00 72.56 190 PHE A CA 1
ATOM 1512 C C . PHE A 1 190 ? -59.248 -8.089 88.618 1.00 72.56 190 PHE A C 1
ATOM 1514 O O . PHE A 1 190 ? -58.839 -7.993 89.778 1.00 72.56 190 PHE A O 1
ATOM 1521 N N . ALA A 1 191 ? -59.507 -7.003 87.881 1.00 70.56 191 ALA A N 1
ATOM 1522 C CA . ALA A 1 191 ? -59.290 -5.635 88.353 1.00 70.56 191 ALA A CA 1
ATOM 1523 C C . ALA A 1 191 ? -60.207 -5.249 89.530 1.00 70.56 191 ALA A C 1
ATOM 1525 O O . ALA A 1 191 ? -59.802 -4.473 90.402 1.00 70.56 191 ALA A O 1
ATOM 1526 N N . ARG A 1 192 ? -61.426 -5.804 89.583 1.00 73.25 192 ARG A N 1
ATOM 1527 C CA . ARG A 1 192 ? -62.423 -5.528 90.630 1.00 73.25 192 ARG A CA 1
ATOM 1528 C C . ARG A 1 192 ? -62.142 -6.297 91.931 1.00 73.25 192 ARG A C 1
ATOM 1530 O O . ARG A 1 192 ? -62.484 -5.816 93.013 1.00 73.25 192 ARG A O 1
ATOM 1537 N N . TYR A 1 193 ? -61.461 -7.445 91.867 1.00 73.25 193 TYR A N 1
ATOM 1538 C CA . TYR A 1 193 ? -61.117 -8.260 93.041 1.00 73.25 193 TYR A CA 1
ATOM 1539 C C . TYR A 1 193 ? -59.761 -7.876 93.666 1.00 73.25 193 TYR A C 1
ATOM 1541 O O . TYR A 1 193 ? -58.706 -8.436 93.362 1.00 73.25 193 TYR A O 1
ATOM 1549 N N . ARG A 1 194 ? -59.800 -6.967 94.654 1.00 69.75 194 ARG A N 1
ATOM 1550 C CA . ARG A 1 194 ? -58.622 -6.399 95.356 1.00 69.75 194 ARG A CA 1
ATOM 1551 C C . ARG A 1 194 ? -57.623 -7.435 95.901 1.00 69.75 194 ARG A C 1
ATOM 1553 O O . ARG A 1 194 ? -56.422 -7.174 95.918 1.00 69.75 194 ARG A O 1
ATOM 1560 N N . LYS A 1 195 ? -58.103 -8.597 96.363 1.00 71.06 195 LYS A N 1
ATOM 1561 C CA . LYS A 1 195 ? -57.263 -9.667 96.938 1.00 71.06 195 LYS A CA 1
ATOM 1562 C C . LYS A 1 195 ? -56.517 -10.458 95.855 1.00 71.06 195 LYS A C 1
ATOM 1564 O O . LYS A 1 195 ? -55.343 -10.765 96.030 1.00 71.06 195 LYS A O 1
ATOM 1569 N N . LEU A 1 196 ? -57.179 -10.720 94.726 1.00 71.12 196 LEU A N 1
ATOM 1570 C CA . LEU A 1 196 ? -56.593 -11.414 93.579 1.00 71.12 196 LEU A CA 1
ATOM 1571 C C . LEU A 1 196 ? -55.523 -10.542 92.906 1.00 71.12 196 LEU A C 1
ATOM 1573 O O . LEU A 1 196 ? -54.422 -11.020 92.649 1.00 71.12 196 LEU A O 1
ATOM 1577 N N . ARG A 1 197 ? -55.797 -9.236 92.766 1.00 71.56 197 ARG A N 1
ATOM 1578 C CA . ARG A 1 197 ? -54.838 -8.244 92.260 1.00 71.56 197 ARG A CA 1
ATOM 1579 C C . ARG A 1 197 ? -53.534 -8.216 93.065 1.00 71.56 197 ARG A C 1
ATOM 1581 O O . ARG A 1 197 ? -52.461 -8.335 92.485 1.00 71.56 197 ARG A O 1
ATOM 1588 N N . LYS A 1 198 ? -53.622 -8.146 94.401 1.00 74.00 198 LYS A N 1
ATOM 1589 C CA . LYS A 1 198 ? -52.447 -8.160 95.296 1.00 74.00 198 LYS A CA 1
ATOM 1590 C C . LYS A 1 198 ? -51.621 -9.443 95.177 1.00 74.00 198 LYS A C 1
ATOM 1592 O O . LYS A 1 198 ? -50.395 -9.382 95.160 1.00 74.00 198 LYS A O 1
ATOM 1597 N N . ASN A 1 199 ? -52.278 -10.600 95.109 1.00 74.31 199 ASN A N 1
ATOM 1598 C CA . ASN A 1 199 ? -51.583 -11.885 95.016 1.00 74.31 199 ASN A CA 1
ATOM 1599 C C . ASN A 1 199 ? -50.851 -12.036 93.680 1.00 74.31 199 ASN A C 1
ATOM 1601 O O . ASN A 1 199 ? -49.740 -12.558 93.635 1.00 74.31 199 ASN A O 1
ATOM 1605 N N . PHE A 1 200 ? -51.450 -11.541 92.604 1.00 75.00 200 PHE A N 1
ATOM 1606 C CA . PHE A 1 200 ? -50.830 -11.551 91.289 1.00 75.00 200 PHE A CA 1
ATOM 1607 C C . PHE A 1 200 ? -49.681 -10.539 91.177 1.00 75.00 200 PHE A C 1
ATOM 1609 O O . PHE A 1 200 ? -48.655 -10.863 90.595 1.00 75.00 200 PHE A O 1
ATOM 1616 N N . GLU A 1 201 ? -49.806 -9.346 91.774 1.00 75.56 201 GLU A N 1
ATOM 1617 C CA . GLU A 1 201 ? -48.699 -8.380 91.883 1.00 75.56 201 GLU A CA 1
ATOM 1618 C C . GLU A 1 201 ? -47.505 -8.989 92.629 1.00 75.56 201 GLU A C 1
ATOM 1620 O O . GLU A 1 201 ? -46.369 -8.876 92.172 1.00 75.56 201 GLU A O 1
ATOM 1625 N N . LEU A 1 202 ? -47.756 -9.699 93.733 1.00 77.31 202 LEU A N 1
ATOM 1626 C CA . LEU A 1 202 ? -46.722 -10.433 94.468 1.00 77.31 202 LEU A CA 1
ATOM 1627 C C . LEU A 1 202 ? -46.091 -11.548 93.619 1.00 77.31 202 LEU A C 1
ATOM 1629 O O . LEU A 1 202 ? -44.868 -11.686 93.605 1.00 77.31 202 LEU A O 1
ATOM 1633 N N . ALA A 1 203 ? -46.897 -12.304 92.871 1.00 77.25 203 ALA A N 1
ATOM 1634 C CA . ALA A 1 203 ? -46.406 -13.350 91.975 1.00 77.25 203 ALA A CA 1
ATOM 1635 C C . ALA A 1 203 ? -45.561 -12.782 90.818 1.00 77.25 203 ALA A C 1
ATOM 1637 O O . ALA A 1 203 ? -44.487 -13.307 90.526 1.00 77.25 203 ALA A O 1
ATOM 1638 N N . LEU A 1 204 ? -45.987 -11.675 90.200 1.00 77.69 204 LEU A N 1
ATOM 1639 C CA . LEU A 1 204 ? -45.224 -10.966 89.168 1.00 77.69 204 LEU A CA 1
ATOM 1640 C C . LEU A 1 204 ? -43.909 -10.4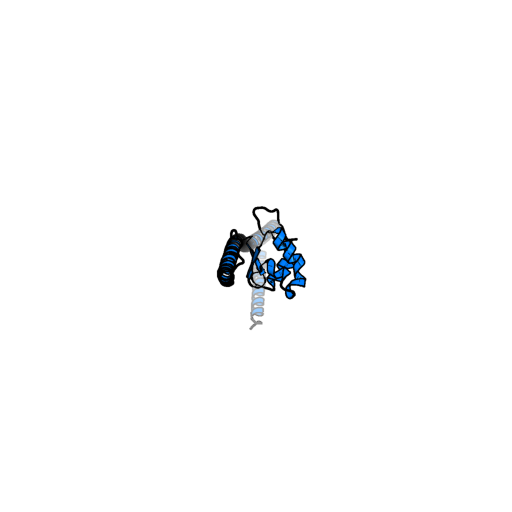12 89.720 1.00 77.69 204 LEU A C 1
ATOM 1642 O O . LEU A 1 204 ? -42.870 -10.551 89.076 1.00 77.69 204 LEU A O 1
ATOM 1646 N N . LEU A 1 205 ? -43.926 -9.835 90.925 1.00 76.19 205 LEU A N 1
ATOM 1647 C CA . LEU A 1 205 ? -42.714 -9.377 91.604 1.00 76.19 205 LEU A CA 1
ATOM 1648 C C . LEU A 1 205 ? -41.743 -10.532 91.857 1.00 76.19 205 LEU A C 1
ATOM 1650 O O . LEU A 1 205 ? -40.541 -10.360 91.662 1.00 76.19 205 LEU A O 1
ATOM 1654 N N . HIS A 1 206 ? -42.240 -11.710 92.235 1.00 76.00 206 HIS A N 1
ATOM 1655 C CA . HIS A 1 206 ? -41.405 -12.900 92.401 1.00 76.00 206 HIS A CA 1
ATOM 1656 C C . HIS A 1 206 ? -40.810 -13.368 91.066 1.00 76.00 206 HIS A C 1
ATOM 1658 O O . HIS A 1 206 ? -39.598 -13.549 90.984 1.00 76.00 206 HIS A O 1
ATOM 1664 N N . LEU A 1 207 ? -41.612 -13.468 90.003 1.00 73.88 207 LEU A N 1
ATOM 1665 C CA . LEU A 1 207 ? -41.154 -13.892 88.672 1.00 73.88 207 LEU A CA 1
ATOM 1666 C C . LEU A 1 207 ? -40.128 -12.924 88.054 1.00 73.88 207 LEU A C 1
ATOM 1668 O O . LEU A 1 207 ? -39.142 -13.347 87.447 1.00 73.88 207 LEU A O 1
ATOM 1672 N N . LEU A 1 208 ? -40.323 -11.614 88.227 1.00 71.81 208 LEU A N 1
ATOM 1673 C CA . LEU A 1 208 ? -39.387 -10.594 87.746 1.00 71.81 208 LEU A CA 1
ATOM 1674 C C . LEU A 1 208 ? -38.099 -10.554 88.580 1.00 71.81 208 LEU A C 1
ATOM 1676 O O . LEU A 1 208 ? -37.016 -10.351 88.025 1.00 71.81 208 LEU A O 1
ATOM 1680 N N . ARG A 1 209 ? -38.191 -10.783 89.897 1.00 70.62 209 ARG A N 1
ATOM 1681 C CA . ARG A 1 209 ? -37.023 -10.898 90.785 1.00 70.62 209 ARG A CA 1
ATOM 1682 C C . ARG A 1 209 ? -36.181 -12.126 90.441 1.00 70.62 209 ARG A C 1
ATOM 1684 O O . ARG A 1 209 ? -34.955 -12.026 90.425 1.00 70.62 209 ARG A O 1
ATOM 1691 N N . ASP A 1 210 ? -36.825 -13.234 90.090 1.00 66.00 210 ASP A N 1
ATOM 1692 C CA . ASP A 1 210 ? -36.151 -14.483 89.739 1.00 66.00 210 ASP A CA 1
ATOM 1693 C C . ASP A 1 210 ? -35.422 -14.389 88.383 1.00 66.00 210 ASP A C 1
ATOM 1695 O O . ASP A 1 210 ? -34.245 -14.743 88.273 1.00 66.00 210 ASP A O 1
ATOM 1699 N N . LYS A 1 211 ? -36.034 -13.743 87.375 1.00 59.53 211 LYS A N 1
ATOM 1700 C CA . LYS A 1 211 ? -35.349 -13.408 86.106 1.00 59.53 211 LYS A CA 1
ATOM 1701 C C . LYS A 1 211 ? -34.132 -12.493 86.299 1.00 59.53 211 LYS A C 1
ATOM 1703 O O . LYS A 1 211 ? -33.128 -12.647 85.599 1.00 59.53 211 LYS A O 1
ATOM 1708 N N . LYS A 1 212 ? -34.185 -11.546 87.246 1.00 58.50 212 LYS A N 1
ATOM 1709 C CA . LYS A 1 212 ? -33.051 -10.655 87.560 1.00 58.50 212 LYS A CA 1
ATOM 1710 C C . LYS A 1 212 ? -31.896 -11.416 88.227 1.00 58.50 212 LYS A C 1
ATOM 1712 O O . LYS A 1 212 ? -30.742 -11.162 87.888 1.00 58.50 212 LYS A O 1
ATOM 1717 N N . ASN A 1 213 ? -32.201 -12.378 89.101 1.00 57.75 213 ASN A N 1
ATOM 1718 C CA . ASN A 1 213 ? -31.206 -13.255 89.725 1.00 57.75 213 ASN A CA 1
ATOM 1719 C C . ASN A 1 213 ? -30.540 -14.202 88.714 1.00 57.75 213 ASN A C 1
ATOM 1721 O O . ASN A 1 213 ? -29.317 -14.331 88.723 1.00 57.75 213 ASN A O 1
ATOM 1725 N N . GLN A 1 214 ? -31.296 -14.800 87.787 1.00 54.69 214 GLN A N 1
ATOM 1726 C CA . GLN A 1 214 ? -30.720 -15.660 86.743 1.00 54.69 214 GLN A CA 1
ATOM 1727 C C . GLN A 1 214 ? -29.802 -14.894 85.773 1.00 54.69 214 GLN A C 1
ATOM 1729 O O . GLN A 1 214 ? -28.739 -15.395 85.400 1.00 54.69 214 GLN A O 1
ATOM 1734 N N . ASN A 1 215 ? -30.151 -13.651 85.418 1.00 52.12 215 ASN A N 1
ATOM 1735 C CA . ASN A 1 215 ? -29.284 -12.789 84.605 1.00 52.12 215 ASN A CA 1
ATOM 1736 C C . ASN A 1 215 ? -28.010 -12.341 85.349 1.00 52.12 215 ASN A C 1
ATOM 1738 O O . ASN A 1 215 ? -26.974 -12.141 84.714 1.00 52.12 215 ASN A O 1
ATOM 1742 N N . TRP A 1 216 ? -28.053 -12.214 86.681 1.00 50.28 216 TRP A N 1
ATOM 1743 C CA . TRP A 1 216 ? -26.876 -11.905 87.503 1.00 50.28 216 TRP A CA 1
ATOM 1744 C C . TRP A 1 216 ? -25.929 -13.110 87.644 1.00 50.28 216 TRP A C 1
ATOM 1746 O O . TRP A 1 216 ? -24.714 -12.946 87.562 1.00 50.28 216 TRP A O 1
ATOM 1756 N N . ILE A 1 217 ? -26.471 -14.330 87.755 1.00 53.16 217 ILE A N 1
ATOM 1757 C CA . ILE A 1 217 ? -25.691 -15.582 87.783 1.00 53.16 217 ILE A CA 1
ATOM 1758 C C . ILE A 1 217 ? -25.027 -15.849 86.421 1.00 53.16 217 ILE A C 1
ATOM 1760 O O . ILE A 1 217 ? -23.848 -16.190 86.370 1.00 53.16 217 ILE A O 1
ATOM 1764 N N . ARG A 1 218 ? -25.725 -15.604 85.302 1.00 50.16 218 ARG A N 1
ATOM 1765 C CA . ARG A 1 218 ? -25.133 -15.726 83.955 1.00 50.16 218 ARG A CA 1
ATOM 1766 C C . ARG A 1 218 ? -23.999 -14.731 83.687 1.00 50.16 218 ARG A C 1
ATOM 1768 O O . ARG A 1 218 ? -23.041 -15.101 83.020 1.00 50.16 218 ARG A O 1
ATOM 1775 N N . LYS A 1 219 ? -24.067 -13.504 84.221 1.00 52.59 219 LYS A N 1
ATOM 1776 C CA . LYS A 1 219 ? -22.980 -12.513 84.091 1.00 52.59 219 LYS A CA 1
ATOM 1777 C C . LYS A 1 219 ? -21.746 -12.822 84.949 1.00 52.59 219 LYS A C 1
ATOM 1779 O O . LYS A 1 219 ? -20.671 -12.346 84.613 1.00 52.59 219 LYS A O 1
ATOM 1784 N N . LYS A 1 220 ? -21.876 -13.605 86.027 1.00 51.25 220 LYS A N 1
ATOM 1785 C CA . LYS A 1 220 ? -20.742 -14.015 86.878 1.00 51.25 220 LYS A CA 1
ATOM 1786 C C . LYS A 1 220 ? -19.948 -15.213 86.345 1.00 51.25 220 LYS A C 1
ATOM 1788 O O . LYS A 1 220 ? -18.823 -15.399 86.778 1.00 51.25 220 LYS A O 1
ATOM 1793 N N . ASN A 1 221 ? -20.501 -15.980 85.404 1.00 50.25 221 ASN A N 1
ATOM 1794 C CA . ASN A 1 221 ? -19.845 -17.154 84.809 1.00 50.25 221 ASN A CA 1
ATOM 1795 C C . ASN A 1 221 ? -19.094 -16.844 83.494 1.00 50.25 221 ASN A C 1
ATOM 1797 O O . ASN A 1 221 ? -18.758 -17.764 82.757 1.00 50.25 221 ASN A O 1
ATOM 1801 N N . PHE A 1 222 ? -18.871 -15.562 83.184 1.00 48.09 222 PHE A N 1
ATOM 1802 C CA . PHE A 1 222 ? -18.156 -15.081 81.990 1.00 48.09 222 PHE A CA 1
ATOM 1803 C C . PHE A 1 222 ? -17.126 -13.983 82.332 1.00 48.09 222 PHE A C 1
ATOM 1805 O O . PHE A 1 222 ? -16.931 -13.043 81.561 1.00 48.09 222 PHE A O 1
ATOM 1812 N N . VAL A 1 223 ? -16.482 -14.090 83.498 1.00 41.62 223 VAL A N 1
ATOM 1813 C CA . VAL A 1 223 ? -15.240 -13.367 83.829 1.00 41.62 223 VAL A CA 1
ATOM 1814 C C . VAL A 1 223 ? -14.171 -14.393 84.154 1.00 41.62 223 VAL A C 1
ATOM 1816 O O . VAL A 1 223 ? -14.512 -15.340 84.898 1.00 41.62 223 VAL A O 1
#

Radius of gyration: 54.46 Å; chains: 1; bounding box: 92×29×138 Å

Sequence (223 aa):
MGKFAPFPDSGEIQFFIFDPFLLWITENDRIYNFKEFATDPSLSKIRNSAENFFTKTEAELVVPLILNKSLLGIIVLGERQNRKNYTLSEINKLNEIRSVSVMALSNAIFYERLIELTETLEEKVKIRTQELEETQSQLIMSEKMASLGIMVAGIAHEINTPAGVINGAADNLDQNMNYLVQNVFDVVLFARYRKLRKNFELALLHLLRDKKNQNWIRKKNFV

pLDDT: mean 86.4, std 11.7, range [41.62, 97.56]